Protein AF-A0ABD2Y2Q4-F1 (afdb_monomer)

Solvent-accessible surface area (backbone atoms only — not comparable to full-atom values): 18565 Å² total; per-residue (Å²): 136,88,78,96,78,87,78,95,69,90,73,78,72,91,68,57,59,67,45,84,73,44,74,87,51,92,96,43,75,43,64,46,66,75,44,78,72,79,89,72,58,91,86,66,89,82,83,84,80,90,61,78,94,70,59,83,78,62,82,89,48,68,98,59,51,60,46,98,72,45,46,80,48,87,80,89,86,86,90,87,90,82,83,83,81,67,74,64,36,79,99,66,40,64,74,54,50,67,60,57,49,47,64,54,51,71,69,63,44,70,57,98,91,50,73,54,88,83,88,79,90,81,80,54,67,94,77,39,69,82,40,70,69,50,44,61,51,54,76,74,48,63,58,48,85,39,73,34,69,70,41,44,74,74,67,35,37,65,28,61,35,78,79,81,29,48,51,72,66,78,37,49,92,74,61,35,60,69,53,42,52,49,52,51,52,53,47,51,41,46,50,51,34,57,61,48,49,61,49,33,78,74,70,39,74,85,78,53,54,74,67,57,51,50,44,40,57,48,31,53,32,50,59,30,47,65,9,42,36,42,67,89,40,25,89,78,70,76,45,77,41,56,86,73,54,71,72,55,54,51,55,51,54,46,39,56,75,71,48,80,56,68,87,57,59,59,77,25,28,48,63,33,72,51,69,72,56,23,54,54,43,34,53,51,52,53,52,54,55,62,73,74,107

Organism: NCBI:txid153742

pLDDT: mean 80.41, std 16.03, range [21.16, 95.44]

Secondary structure (DSSP, 8-state):
-------------SS--EEEEEEEETTEEEEEESS--TT--TT------SS------SGGGTT--B-TTS-B-SS------S-S-PPP-GGG--TTHHHHHHHHHTTSS--SS-----------GGG-TTSHHHHHHHTT-SEE--B-HHHHHTT-SS-B-TTT-EETT-SHHHH-HHHHHHHHHHHHHHHHHHHHHHHHHHH-GGGS-HHHHHHHHHHHHHHHHT----GGGHHHHSS------HHHHHHHHHHHHHTTTTTS-GGGGTT-SSHHHHHHHHHHHHHHHHH--

Structure (mmCIF, N/CA/C/O backbone):
data_AF-A0ABD2Y2Q4-F1
#
_entry.id   AF-A0ABD2Y2Q4-F1
#
loop_
_atom_site.group_PDB
_atom_site.id
_atom_site.type_symbol
_atom_site.label_atom_id
_atom_site.label_alt_id
_atom_site.label_comp_id
_atom_site.label_asym_id
_atom_site.label_entity_id
_atom_site.label_seq_id
_atom_site.pdbx_PDB_ins_code
_atom_site.Cartn_x
_atom_site.Cartn_y
_atom_site.Cartn_z
_atom_site.occupancy
_atom_site.B_iso_or_equiv
_atom_site.auth_seq_id
_atom_site.auth_comp_id
_atom_site.auth_asym_id
_atom_site.auth_atom_id
_atom_site.pdbx_PDB_model_num
ATOM 1 N N . MET A 1 1 ? 29.762 -15.482 -61.422 1.00 35.38 1 MET A N 1
ATOM 2 C CA . MET A 1 1 ? 28.629 -16.202 -62.050 1.00 35.38 1 MET A CA 1
ATOM 3 C C . MET A 1 1 ? 28.456 -17.510 -61.279 1.00 35.38 1 MET A C 1
ATOM 5 O O . MET A 1 1 ? 29.478 -17.999 -60.822 1.00 35.38 1 MET A O 1
ATOM 9 N N . PHE A 1 2 ? 27.219 -18.000 -61.123 1.00 21.16 2 PHE A N 1
ATOM 10 C CA . PHE A 1 2 ? 26.669 -18.903 -60.081 1.00 21.16 2 PHE A CA 1
ATOM 11 C C . PHE A 1 2 ? 26.192 -18.180 -58.809 1.00 21.16 2 PHE A C 1
ATOM 13 O O . PHE A 1 2 ? 26.951 -17.420 -58.225 1.00 21.16 2 PHE A O 1
ATOM 20 N N . GLU A 1 3 ? 24.980 -18.372 -58.292 1.00 23.58 3 GLU A N 1
ATOM 21 C CA . GLU A 1 3 ? 23.688 -18.777 -58.868 1.00 23.58 3 GLU A CA 1
ATOM 22 C C . GLU A 1 3 ? 22.622 -18.352 -57.835 1.00 23.58 3 GLU A C 1
ATOM 24 O O . GLU A 1 3 ? 22.820 -18.533 -56.634 1.00 23.58 3 GLU A O 1
ATOM 29 N N . LYS A 1 4 ? 21.508 -17.753 -58.272 1.00 37.72 4 LYS A N 1
ATOM 30 C CA . LYS A 1 4 ? 20.356 -17.466 -57.402 1.00 37.72 4 LYS A CA 1
ATOM 31 C C . LYS A 1 4 ? 19.745 -18.796 -56.944 1.00 37.72 4 LYS A C 1
ATOM 33 O O . LYS A 1 4 ? 19.226 -19.527 -57.784 1.00 37.72 4 LYS A O 1
ATOM 38 N N . LYS A 1 5 ? 19.708 -19.059 -55.634 1.00 28.44 5 LYS A N 1
ATOM 39 C CA . LYS A 1 5 ? 18.767 -20.011 -55.027 1.00 28.44 5 LYS A CA 1
ATOM 40 C C . LYS A 1 5 ? 18.028 -19.367 -53.855 1.00 28.44 5 LYS A C 1
ATOM 42 O O . LYS A 1 5 ? 18.609 -18.734 -52.984 1.00 28.44 5 LYS A O 1
ATOM 47 N N . THR A 1 6 ? 16.719 -19.498 -53.962 1.00 30.56 6 THR A N 1
ATOM 48 C CA . THR A 1 6 ? 15.607 -19.017 -53.150 1.00 30.56 6 THR A CA 1
ATOM 49 C C . THR A 1 6 ? 15.519 -19.690 -51.771 1.00 30.56 6 THR A C 1
ATOM 51 O O . THR A 1 6 ? 16.136 -20.731 -51.550 1.00 30.56 6 THR A O 1
ATOM 54 N N . TRP A 1 7 ? 14.631 -19.116 -50.942 1.00 29.20 7 TRP A N 1
ATOM 55 C CA . TRP A 1 7 ? 13.982 -19.636 -49.721 1.00 29.20 7 TRP A CA 1
ATOM 56 C C . TRP A 1 7 ? 14.578 -19.235 -48.362 1.00 29.20 7 TRP A C 1
ATOM 58 O O . TRP A 1 7 ? 15.530 -19.821 -47.859 1.00 29.20 7 TRP A O 1
ATOM 68 N N . GLU A 1 8 ? 13.923 -18.234 -47.759 1.00 30.61 8 GLU A N 1
ATOM 69 C CA . GLU A 1 8 ? 13.242 -18.357 -46.462 1.00 30.61 8 GLU A CA 1
ATOM 70 C C . GLU A 1 8 ? 13.867 -19.338 -45.464 1.00 30.61 8 GLU A C 1
ATOM 72 O O . GLU A 1 8 ? 13.483 -20.501 -45.378 1.00 30.61 8 GLU A O 1
ATOM 77 N N . ARG A 1 9 ? 14.788 -18.830 -44.650 1.00 26.11 9 ARG A N 1
ATOM 78 C CA . ARG A 1 9 ? 15.018 -19.274 -43.273 1.00 26.11 9 ARG A CA 1
ATOM 79 C C . ARG A 1 9 ? 15.830 -18.181 -42.599 1.00 26.11 9 ARG A C 1
ATOM 81 O O . ARG A 1 9 ? 16.981 -17.950 -42.953 1.00 26.11 9 ARG A O 1
ATOM 88 N N . ILE A 1 10 ? 15.210 -17.495 -41.644 1.00 30.31 10 ILE A N 1
ATOM 89 C CA . ILE A 1 10 ? 15.934 -16.761 -40.608 1.00 30.31 10 ILE A CA 1
ATOM 90 C C . ILE A 1 10 ? 16.747 -17.833 -39.877 1.00 30.31 10 ILE A C 1
ATOM 92 O O . ILE A 1 10 ? 16.228 -18.550 -39.026 1.00 30.31 10 ILE A O 1
ATOM 96 N N . VAL A 1 11 ? 17.991 -18.042 -40.308 1.0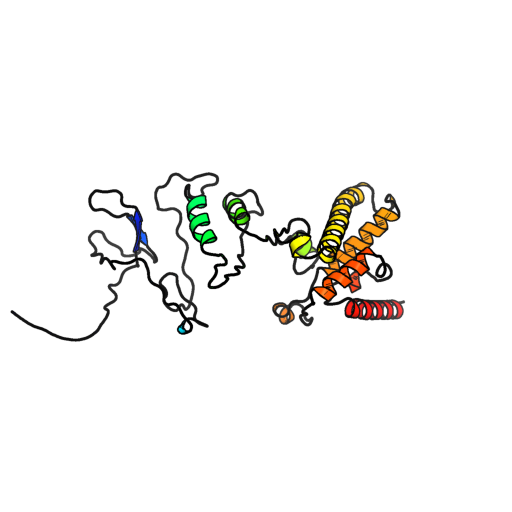0 25.89 11 VAL A N 1
ATOM 97 C CA . VAL A 1 11 ? 18.945 -18.867 -39.577 1.00 25.89 11 VAL A CA 1
ATOM 98 C C . VAL A 1 11 ? 19.412 -17.987 -38.434 1.00 25.89 11 VAL A C 1
ATOM 100 O O . VAL A 1 11 ? 20.232 -17.092 -38.613 1.00 25.89 11 VAL A O 1
ATOM 103 N N . GLN A 1 12 ? 18.790 -18.197 -37.279 1.00 35.16 12 GLN A N 1
ATOM 104 C CA . GLN A 1 12 ? 19.234 -17.700 -35.989 1.00 35.16 12 GLN A CA 1
ATOM 105 C C . GLN A 1 12 ? 20.691 -18.137 -35.820 1.00 35.16 12 GLN A C 1
ATOM 107 O O . GLN A 1 12 ? 20.979 -19.314 -35.601 1.00 35.16 12 GLN A O 1
ATOM 112 N N . ILE A 1 13 ? 21.620 -17.208 -36.038 1.00 35.00 13 ILE A N 1
ATOM 113 C CA . ILE A 1 13 ? 23.037 -17.464 -35.809 1.00 35.00 13 ILE A CA 1
ATOM 114 C C . ILE A 1 13 ? 23.190 -17.624 -34.299 1.00 35.00 13 ILE A C 1
ATOM 116 O O . ILE A 1 13 ? 22.827 -16.749 -33.518 1.00 35.00 13 ILE A O 1
ATOM 120 N N . ILE A 1 14 ? 23.597 -18.834 -33.924 1.00 53.97 14 ILE A N 1
ATOM 121 C CA . ILE A 1 14 ? 23.572 -19.410 -32.582 1.00 53.97 14 ILE A CA 1
ATOM 122 C C . ILE A 1 14 ? 24.507 -18.594 -31.683 1.00 53.97 14 ILE A C 1
ATOM 124 O O . ILE A 1 14 ? 25.714 -18.815 -31.666 1.00 53.97 14 ILE A O 1
ATOM 128 N N . GLY A 1 15 ? 23.954 -17.624 -30.963 1.00 59.84 15 GLY A N 1
ATOM 129 C CA . GLY A 1 15 ? 24.700 -16.784 -30.038 1.00 59.84 15 GLY A CA 1
ATOM 130 C C . GLY A 1 15 ? 23.776 -15.874 -29.226 1.00 59.84 15 GLY A C 1
ATOM 131 O O . GLY A 1 15 ? 22.644 -15.616 -29.641 1.00 59.84 15 GLY A O 1
ATOM 132 N N . PRO A 1 16 ? 24.217 -15.411 -28.046 1.00 72.69 16 PRO A N 1
ATOM 133 C CA . PRO A 1 16 ? 23.448 -14.491 -27.220 1.00 72.69 16 PRO A CA 1
ATOM 134 C C . PRO A 1 16 ? 23.254 -13.147 -27.935 1.00 72.69 16 PRO A C 1
ATOM 136 O O . PRO A 1 16 ? 24.173 -12.637 -28.573 1.00 72.69 16 PRO A O 1
ATOM 139 N N . VAL A 1 17 ? 22.077 -12.536 -27.774 1.00 79.06 17 VAL A N 1
ATOM 140 C CA . VAL A 1 17 ? 21.853 -11.141 -28.185 1.00 79.06 17 VAL A CA 1
ATOM 141 C C . VAL A 1 17 ? 22.709 -10.226 -27.307 1.00 79.06 17 VAL A C 1
ATOM 143 O O . VAL A 1 17 ? 22.729 -10.384 -26.083 1.00 79.06 17 VAL A O 1
ATOM 146 N N . LEU A 1 18 ? 23.418 -9.284 -27.926 1.00 80.38 18 LEU A N 1
ATOM 147 C CA . LEU A 1 18 ? 24.294 -8.322 -27.259 1.00 80.38 18 LEU A CA 1
ATOM 148 C C . LEU A 1 18 ? 23.694 -6.916 -27.387 1.00 80.38 18 LEU A C 1
ATOM 150 O O . LEU A 1 18 ? 23.274 -6.535 -28.478 1.00 80.38 18 LEU A O 1
ATOM 154 N N . ASP A 1 19 ? 23.656 -6.161 -26.289 1.00 77.56 19 ASP A N 1
ATOM 155 C CA . ASP A 1 19 ? 23.245 -4.752 -26.286 1.00 77.56 19 ASP A CA 1
ATOM 156 C C . ASP A 1 19 ? 24.457 -3.843 -26.075 1.00 77.56 19 ASP A C 1
ATOM 158 O O . ASP A 1 19 ? 25.250 -4.054 -25.150 1.00 77.56 19 ASP A O 1
ATOM 162 N N . VAL A 1 20 ? 24.620 -2.847 -26.943 1.00 80.50 20 VAL A N 1
ATOM 163 C CA . VAL A 1 20 ? 25.809 -1.990 -26.964 1.00 80.50 20 VAL A CA 1
ATOM 164 C C . VAL A 1 20 ? 25.727 -0.986 -25.820 1.00 80.50 20 VAL A C 1
ATOM 166 O O . VAL A 1 20 ? 24.916 -0.064 -25.841 1.00 80.50 20 VAL A O 1
ATOM 169 N N . ALA A 1 21 ? 26.600 -1.129 -24.821 1.00 72.44 21 ALA A N 1
ATOM 170 C CA . ALA A 1 21 ? 26.560 -0.305 -23.613 1.00 72.44 21 ALA A CA 1
ATOM 171 C C . ALA A 1 21 ? 27.515 0.895 -23.663 1.00 72.44 21 ALA A C 1
ATOM 173 O O . ALA A 1 21 ? 27.238 1.939 -23.070 1.00 72.44 21 ALA A O 1
ATOM 174 N N . PHE A 1 22 ? 28.678 0.752 -24.306 1.00 72.44 22 PHE A N 1
ATOM 175 C CA . PHE A 1 22 ? 29.694 1.805 -24.335 1.00 72.44 22 PHE A CA 1
ATOM 176 C C . PHE A 1 22 ? 30.633 1.699 -25.542 1.00 72.44 22 PHE A C 1
ATOM 178 O O . PHE A 1 22 ? 31.032 0.606 -25.939 1.00 72.44 22 PHE A O 1
ATOM 185 N N . LEU A 1 23 ? 31.061 2.851 -26.069 1.00 80.00 23 LEU A N 1
ATOM 186 C CA . LEU A 1 23 ? 32.025 2.964 -27.165 1.00 80.00 23 LEU A CA 1
ATOM 187 C C . LEU A 1 23 ? 33.385 3.459 -26.636 1.00 80.00 23 LEU A C 1
ATOM 189 O O . LEU A 1 23 ? 33.588 4.665 -26.503 1.00 80.00 23 LEU A O 1
ATOM 193 N N . PRO A 1 24 ? 34.344 2.563 -26.341 1.00 71.31 24 PRO A N 1
ATOM 194 C CA . PRO A 1 24 ? 35.673 2.941 -25.852 1.00 71.31 24 PRO A CA 1
ATOM 195 C C . PRO A 1 24 ? 36.592 3.588 -26.905 1.00 71.31 24 PRO A C 1
ATOM 197 O O . PRO A 1 24 ? 37.704 3.987 -26.564 1.00 71.31 24 PRO A O 1
ATOM 200 N N . GLY A 1 25 ? 36.167 3.676 -28.171 1.00 74.19 25 GLY A N 1
ATOM 201 C CA . GLY A 1 25 ? 37.003 4.106 -29.298 1.00 74.19 25 GLY A CA 1
ATOM 202 C C . GLY A 1 25 ? 37.752 2.943 -29.968 1.00 74.19 25 GLY A C 1
ATOM 203 O O . GLY A 1 25 ? 37.523 1.778 -29.649 1.00 74.19 25 GLY A O 1
ATOM 204 N N . ASN A 1 26 ? 38.641 3.241 -30.925 1.00 81.06 26 ASN A N 1
ATOM 205 C CA . ASN A 1 26 ? 39.430 2.253 -31.689 1.00 81.06 26 ASN A CA 1
ATOM 206 C C . ASN A 1 26 ? 38.598 1.166 -32.404 1.00 81.06 26 ASN A C 1
ATOM 208 O O . ASN A 1 26 ? 38.973 -0.007 -32.377 1.00 81.06 26 ASN A O 1
ATOM 212 N N . ASN A 1 27 ? 37.466 1.537 -33.017 1.00 78.88 27 ASN A N 1
ATOM 213 C CA . ASN A 1 27 ? 36.529 0.609 -33.674 1.00 78.88 27 ASN A CA 1
ATOM 214 C C . ASN A 1 27 ? 36.125 -0.584 -32.787 1.00 78.88 27 ASN A C 1
ATOM 216 O O . ASN A 1 27 ? 35.937 -1.702 -33.265 1.00 78.88 27 ASN A O 1
ATOM 220 N N . ARG A 1 28 ? 36.027 -0.357 -31.474 1.00 75.25 28 ARG A N 1
ATOM 221 C CA . ARG A 1 28 ? 35.582 -1.348 -30.499 1.00 75.25 28 ARG A CA 1
ATOM 222 C C . ARG A 1 28 ? 34.318 -0.876 -29.811 1.00 75.25 28 ARG A C 1
ATOM 224 O O . ARG A 1 28 ? 34.155 0.311 -29.538 1.00 75.25 28 ARG A O 1
ATOM 231 N N . VAL A 1 29 ? 33.480 -1.848 -29.482 1.00 81.00 29 VAL A N 1
ATOM 232 C CA . VAL A 1 29 ? 32.261 -1.688 -28.695 1.00 81.00 29 VAL A CA 1
ATOM 233 C C . VAL A 1 29 ? 32.371 -2.553 -27.440 1.00 81.00 29 VAL A C 1
ATOM 235 O O . VAL A 1 29 ? 33.075 -3.568 -27.436 1.00 81.00 29 VAL A O 1
ATOM 238 N N . ARG A 1 30 ? 31.765 -2.108 -26.338 1.00 77.56 30 ARG A N 1
ATOM 239 C CA . ARG A 1 30 ? 31.588 -2.907 -25.125 1.00 77.56 30 ARG A CA 1
ATOM 240 C C . ARG A 1 30 ? 30.097 -3.152 -24.951 1.00 77.56 30 ARG A C 1
ATOM 242 O O . ARG A 1 30 ? 29.343 -2.203 -24.729 1.00 77.56 30 ARG A O 1
ATOM 249 N N . ASP A 1 31 ? 29.733 -4.426 -24.958 1.00 80.25 31 ASP A N 1
ATOM 250 C CA . ASP A 1 31 ? 28.341 -4.860 -24.969 1.00 80.25 31 ASP A CA 1
ATOM 251 C C . ASP A 1 31 ? 27.982 -5.627 -23.693 1.00 80.25 31 ASP A C 1
ATOM 253 O O . ASP A 1 31 ? 28.852 -6.125 -22.970 1.00 80.25 31 ASP A O 1
ATOM 257 N N . VAL A 1 32 ? 26.683 -5.729 -23.422 1.00 79.69 32 VAL A N 1
ATOM 258 C CA . VAL A 1 32 ? 26.104 -6.562 -22.368 1.00 79.69 32 VAL A CA 1
ATOM 259 C C . VAL A 1 32 ? 25.357 -7.711 -23.027 1.00 79.69 32 VAL A C 1
ATOM 261 O O . VAL A 1 32 ? 24.468 -7.503 -23.850 1.00 79.69 32 VAL A O 1
ATOM 264 N N . ALA A 1 33 ? 25.706 -8.939 -22.654 1.00 80.50 33 ALA A N 1
ATOM 265 C CA . ALA A 1 33 ? 25.016 -10.114 -23.158 1.00 80.50 33 ALA A CA 1
ATOM 266 C C . ALA A 1 33 ? 23.661 -10.302 -22.468 1.00 80.50 33 ALA A C 1
ATOM 268 O O . ALA A 1 33 ? 23.549 -10.284 -21.241 1.00 80.50 33 ALA A O 1
ATOM 269 N N . MET A 1 34 ? 22.628 -10.543 -23.270 1.00 76.75 34 MET A N 1
ATOM 270 C CA . MET A 1 34 ? 21.274 -10.838 -22.807 1.00 76.75 34 MET A CA 1
ATOM 271 C C . MET A 1 34 ? 21.068 -12.330 -22.514 1.00 76.75 34 MET A C 1
ATOM 273 O O . MET A 1 34 ? 20.007 -12.736 -22.048 1.00 76.75 34 MET A O 1
ATOM 277 N N . SER A 1 35 ? 22.059 -13.183 -22.737 1.00 77.56 35 SER A N 1
ATOM 278 C CA . SER A 1 35 ? 22.019 -14.605 -22.374 1.00 77.56 35 SER A CA 1
ATOM 279 C C . SER A 1 35 ? 23.398 -15.064 -21.905 1.00 77.56 35 SER A C 1
ATOM 281 O O . SER A 1 35 ? 24.341 -14.269 -21.899 1.00 77.56 35 SER A O 1
ATOM 283 N N . ALA A 1 36 ? 23.506 -16.321 -21.467 1.00 80.06 36 ALA A N 1
ATOM 284 C CA . ALA A 1 36 ? 24.776 -16.891 -21.033 1.00 80.06 36 ALA A CA 1
ATOM 285 C C . ALA A 1 36 ? 25.858 -16.695 -22.109 1.00 80.06 36 ALA A C 1
ATOM 287 O O . ALA A 1 36 ? 25.599 -16.829 -23.305 1.00 80.06 36 ALA A O 1
ATOM 288 N N . THR A 1 37 ? 27.065 -16.348 -21.665 1.00 80.06 37 THR A N 1
ATOM 289 C CA . THR A 1 37 ? 28.226 -16.096 -22.539 1.00 80.06 37 THR A CA 1
ATOM 290 C C . THR A 1 37 ? 29.112 -17.331 -22.701 1.00 80.06 37 THR A C 1
ATOM 292 O O . THR A 1 37 ? 30.202 -17.251 -23.271 1.00 80.06 37 THR A O 1
ATOM 295 N N . ASP A 1 38 ? 28.639 -18.482 -22.221 1.00 77.81 38 ASP A N 1
ATOM 296 C CA . ASP A 1 38 ? 29.335 -19.756 -22.328 1.00 77.81 38 ASP A CA 1
ATOM 297 C C . ASP A 1 38 ? 29.523 -20.141 -23.800 1.00 77.81 38 ASP A C 1
ATOM 299 O O . ASP A 1 38 ? 28.606 -20.054 -24.616 1.00 77.81 38 ASP A O 1
ATOM 303 N N . GLY A 1 39 ? 30.738 -20.562 -24.151 1.00 78.81 39 GLY A N 1
ATOM 304 C CA . GLY A 1 39 ? 31.080 -20.963 -25.518 1.00 78.81 39 GLY A CA 1
ATOM 305 C C . GLY A 1 39 ? 31.435 -19.813 -26.467 1.00 78.81 39 GLY A C 1
ATOM 306 O O . GLY A 1 39 ? 31.815 -20.082 -27.608 1.00 78.81 39 GLY A O 1
ATOM 307 N N . LEU A 1 40 ? 31.392 -18.552 -26.019 1.00 81.69 40 LEU A N 1
ATOM 308 C CA . LEU A 1 40 ? 31.899 -17.435 -26.815 1.00 81.69 40 LEU A CA 1
ATOM 309 C C . LEU A 1 40 ? 33.429 -17.479 -26.920 1.00 81.69 40 LEU A C 1
ATOM 311 O O . LEU A 1 40 ? 34.145 -17.558 -25.921 1.00 81.69 40 LEU A O 1
ATOM 315 N N . THR A 1 41 ? 33.944 -17.381 -28.146 1.00 80.75 41 THR A N 1
ATOM 316 C CA . THR A 1 41 ? 35.385 -17.352 -28.435 1.00 80.75 41 THR A CA 1
ATOM 317 C C . THR A 1 41 ? 35.772 -16.080 -29.185 1.00 80.75 41 THR A C 1
ATOM 319 O O . THR A 1 41 ? 34.966 -15.450 -29.871 1.00 80.75 41 THR A O 1
ATOM 322 N N . ARG A 1 42 ? 37.030 -15.651 -29.031 1.00 82.75 42 ARG A N 1
ATOM 323 C CA . ARG A 1 42 ? 37.536 -14.453 -29.715 1.00 82.75 42 ARG A CA 1
ATOM 324 C C . ARG A 1 42 ? 37.573 -14.691 -31.225 1.00 82.75 42 ARG A C 1
ATOM 326 O O . ARG A 1 42 ? 38.084 -15.713 -31.664 1.00 82.75 42 ARG A O 1
ATOM 333 N N . GLY A 1 43 ? 37.107 -13.710 -31.995 1.00 81.31 43 GLY A N 1
ATOM 334 C CA . GLY A 1 43 ? 37.057 -13.790 -33.458 1.00 81.31 43 GLY A CA 1
ATOM 335 C C . GLY A 1 43 ? 35.763 -14.388 -34.013 1.00 81.31 43 GLY A C 1
ATOM 336 O O . GLY A 1 43 ? 35.657 -14.525 -35.227 1.00 81.31 43 GLY A O 1
ATOM 337 N N . MET A 1 44 ? 34.787 -14.713 -33.155 1.00 83.75 44 MET A N 1
ATOM 338 C CA . MET A 1 44 ? 33.425 -15.005 -33.601 1.00 83.75 44 MET A CA 1
ATOM 339 C C . MET A 1 44 ? 32.834 -13.812 -34.359 1.00 83.75 44 MET A C 1
ATOM 341 O O . MET A 1 44 ? 33.041 -12.656 -33.983 1.00 83.75 44 MET A O 1
ATOM 345 N N . GLU A 1 45 ? 32.108 -14.114 -35.432 1.00 80.25 45 GLU A N 1
ATOM 346 C CA . GLU A 1 45 ? 31.411 -13.119 -36.238 1.00 80.25 45 GLU A CA 1
ATOM 347 C C . GLU A 1 45 ? 30.226 -12.538 -35.457 1.00 80.25 45 GLU A C 1
ATOM 349 O O . GLU A 1 45 ? 29.482 -13.267 -34.798 1.00 80.25 45 GLU A O 1
ATOM 354 N N . VAL A 1 46 ? 30.059 -11.218 -35.530 1.00 80.94 46 VAL A N 1
ATOM 355 C CA . VAL A 1 46 ? 28.961 -10.483 -34.895 1.00 80.94 46 VAL A CA 1
ATOM 356 C C . VAL A 1 46 ? 28.219 -9.727 -35.984 1.00 80.94 46 VAL A C 1
ATOM 358 O O . VAL A 1 46 ? 28.839 -9.062 -36.813 1.00 80.94 46 VAL A O 1
ATOM 361 N N . ILE A 1 47 ? 26.893 -9.831 -35.977 1.00 84.12 47 ILE A N 1
ATOM 362 C CA . ILE A 1 47 ? 26.027 -9.183 -36.961 1.00 84.12 47 ILE A CA 1
ATOM 363 C C . ILE A 1 47 ? 25.301 -8.027 -36.287 1.00 84.12 47 ILE A C 1
ATOM 365 O O . ILE A 1 47 ? 24.621 -8.210 -35.279 1.00 84.12 47 ILE A O 1
ATOM 369 N N . GLU A 1 48 ? 25.429 -6.839 -36.870 1.00 80.81 48 GLU A N 1
ATOM 370 C CA . GLU A 1 48 ? 24.703 -5.654 -36.429 1.00 80.81 48 GLU A CA 1
ATOM 371 C C . GLU A 1 48 ? 23.250 -5.700 -36.926 1.00 80.81 48 GLU A C 1
ATOM 373 O O . GLU A 1 48 ? 22.985 -5.882 -38.115 1.00 80.81 48 GLU A O 1
ATOM 378 N N . THR A 1 49 ? 22.290 -5.510 -36.020 1.00 80.75 49 THR A N 1
ATOM 379 C CA . THR A 1 49 ? 20.854 -5.457 -36.347 1.00 80.75 49 THR A CA 1
ATOM 380 C C . THR A 1 49 ? 20.416 -4.103 -36.919 1.00 80.75 49 THR A C 1
ATOM 382 O O . THR A 1 49 ? 19.335 -4.005 -37.498 1.00 80.75 49 THR A O 1
ATOM 385 N N . GLY A 1 50 ? 21.222 -3.049 -36.740 1.00 78.56 50 GLY A N 1
ATOM 386 C CA . GLY A 1 50 ? 20.976 -1.683 -37.224 1.00 78.56 50 GLY A CA 1
ATOM 387 C C . GLY A 1 50 ? 19.870 -0.918 -36.485 1.00 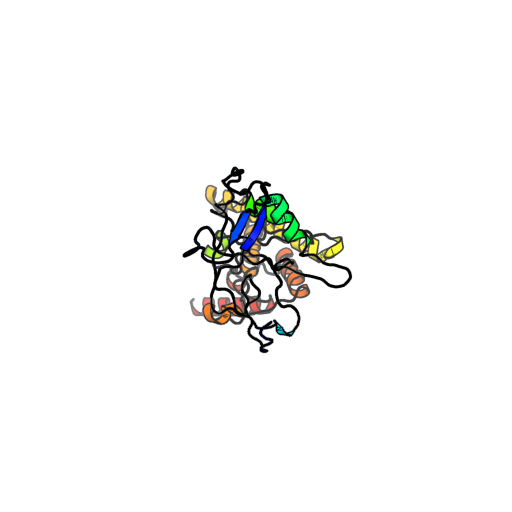78.56 50 GLY A C 1
ATOM 388 O O . GLY A 1 50 ? 19.535 0.206 -36.856 1.00 78.56 50 GLY A O 1
ATOM 389 N N . ALA A 1 51 ? 19.275 -1.511 -35.450 1.00 79.44 51 ALA A N 1
ATOM 390 C CA . ALA A 1 51 ? 18.255 -0.886 -34.617 1.00 79.44 51 ALA A CA 1
ATOM 391 C C . ALA A 1 51 ? 18.338 -1.415 -33.175 1.00 79.44 51 ALA A C 1
ATOM 393 O O . ALA A 1 51 ? 18.781 -2.552 -32.979 1.00 79.44 51 ALA A O 1
ATOM 394 N N . PRO A 1 52 ? 17.854 -0.640 -32.182 1.00 80.75 52 PRO A N 1
ATOM 395 C CA . PRO A 1 52 ? 17.696 -1.129 -30.817 1.00 80.75 52 PRO A CA 1
ATOM 396 C C . PRO A 1 52 ? 16.816 -2.380 -30.755 1.00 80.75 52 PRO A C 1
ATOM 398 O O . PRO A 1 52 ? 16.034 -2.651 -31.674 1.00 80.75 52 PRO A O 1
ATOM 401 N N . LEU A 1 53 ? 16.905 -3.107 -29.642 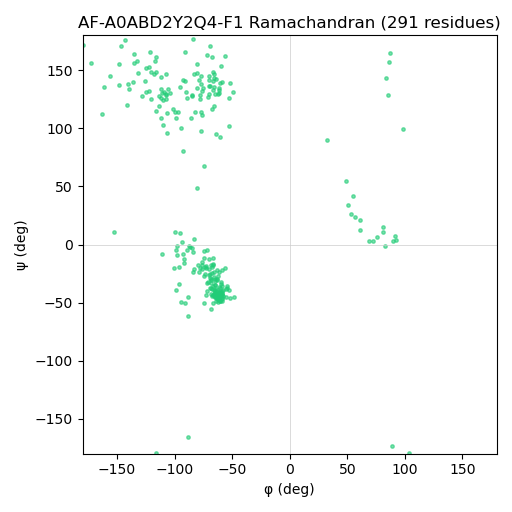1.00 79.88 53 LEU A N 1
ATOM 402 C CA . LEU A 1 53 ? 16.096 -4.295 -29.387 1.00 79.88 53 LEU A CA 1
ATOM 403 C C . LEU A 1 53 ? 14.597 -3.995 -29.565 1.00 79.88 53 LEU A C 1
ATOM 405 O O . LEU A 1 53 ? 14.057 -3.064 -28.964 1.00 79.88 53 LEU A O 1
ATOM 409 N N . ARG A 1 54 ? 13.920 -4.786 -30.405 1.00 75.81 54 ARG A N 1
ATOM 410 C CA . ARG A 1 54 ? 12.490 -4.638 -30.704 1.00 75.81 54 ARG A CA 1
ATOM 411 C C . ARG A 1 54 ? 11.707 -5.777 -30.078 1.00 75.81 54 ARG A C 1
ATOM 413 O O . ARG A 1 54 ? 12.039 -6.937 -30.289 1.00 75.81 54 ARG A O 1
ATOM 420 N N . VAL A 1 55 ? 10.632 -5.432 -29.381 1.00 80.31 55 VAL A N 1
ATOM 421 C CA . VAL A 1 55 ? 9.708 -6.389 -28.765 1.00 80.31 55 VAL A CA 1
ATOM 422 C C . VAL A 1 55 ? 8.321 -6.272 -29.407 1.00 80.31 55 VAL A C 1
ATOM 424 O O . VAL A 1 55 ? 7.946 -5.178 -29.843 1.00 80.31 55 VAL A O 1
ATOM 427 N N . PRO A 1 56 ? 7.548 -7.369 -29.506 1.00 77.19 56 PRO A N 1
ATOM 428 C CA . PRO A 1 56 ? 6.186 -7.309 -30.020 1.00 77.19 56 PRO A CA 1
ATOM 429 C C . PRO A 1 56 ? 5.281 -6.521 -29.062 1.00 77.19 56 PRO A C 1
ATOM 431 O O . PRO A 1 56 ? 5.380 -6.657 -27.844 1.00 77.19 56 PRO A O 1
ATOM 434 N N . VAL A 1 57 ? 4.371 -5.717 -29.617 1.00 82.06 57 VAL A N 1
ATOM 435 C CA . VAL A 1 57 ? 3.383 -4.910 -28.877 1.00 82.06 57 VAL A CA 1
ATOM 436 C C . VAL A 1 57 ? 1.995 -5.030 -29.517 1.00 82.06 57 VAL A C 1
ATOM 438 O O . VAL A 1 57 ? 1.873 -5.463 -30.662 1.00 82.06 57 VAL A O 1
ATOM 441 N N . GLY A 1 58 ? 0.946 -4.630 -28.793 1.00 80.31 58 GLY A N 1
ATOM 442 C CA . GLY A 1 58 ? -0.445 -4.637 -29.266 1.00 80.31 58 GLY A CA 1
ATOM 443 C C . GLY A 1 58 ? -1.282 -5.792 -28.708 1.00 80.31 58 GLY A C 1
ATOM 444 O O . GLY A 1 58 ? -0.797 -6.616 -27.943 1.00 80.31 58 GLY A O 1
ATOM 445 N N . GLY A 1 59 ? -2.560 -5.875 -29.092 1.00 73.81 59 GLY A N 1
ATOM 446 C CA . GLY A 1 59 ? -3.514 -6.828 -28.495 1.00 73.81 59 GLY A CA 1
ATOM 447 C C . GLY A 1 59 ? -3.120 -8.309 -28.609 1.00 73.81 59 GLY A C 1
ATOM 448 O O . GLY A 1 59 ? -3.549 -9.127 -27.802 1.00 73.81 59 GLY A O 1
ATOM 449 N N . THR A 1 60 ? -2.253 -8.663 -29.561 1.00 70.69 60 THR A N 1
ATOM 450 C CA . THR A 1 60 ? -1.752 -10.033 -29.762 1.00 70.69 60 THR A CA 1
ATOM 451 C C . THR A 1 60 ? -0.798 -10.520 -28.668 1.00 70.69 60 THR A C 1
ATOM 453 O O . THR A 1 60 ? -0.475 -11.709 -28.641 1.00 70.69 60 THR A O 1
ATOM 456 N N . THR A 1 61 ? -0.309 -9.632 -27.797 1.00 71.69 61 THR A N 1
ATOM 457 C CA . THR A 1 61 ? 0.575 -9.985 -26.674 1.00 71.69 61 THR A CA 1
ATOM 458 C C . THR A 1 61 ? -0.187 -10.280 -25.382 1.00 71.69 61 THR A C 1
ATOM 460 O O . THR A 1 61 ? 0.390 -10.846 -24.455 1.00 71.69 61 THR A O 1
ATOM 463 N N . LEU A 1 62 ? -1.483 -9.956 -25.315 1.00 73.50 62 LEU A N 1
ATOM 464 C CA . LEU A 1 62 ? -2.306 -10.192 -24.130 1.00 73.50 62 LEU A CA 1
ATOM 465 C C . LEU A 1 62 ? -2.389 -11.692 -23.806 1.00 73.50 62 LEU A C 1
ATOM 467 O O . LEU A 1 62 ? -2.588 -12.528 -24.688 1.00 73.50 62 LEU A O 1
ATOM 471 N N . GLY A 1 63 ? -2.220 -12.032 -22.526 1.00 71.25 63 GLY A N 1
ATOM 472 C CA . GLY A 1 63 ? -2.243 -13.416 -22.038 1.00 71.25 63 GLY A CA 1
ATOM 473 C C . GLY A 1 63 ? -0.978 -14.230 -22.335 1.00 71.25 63 GLY A C 1
ATOM 474 O O . GLY A 1 63 ? -0.959 -15.431 -22.072 1.00 71.25 63 GLY A O 1
ATOM 475 N N . ARG A 1 64 ? 0.079 -13.610 -22.875 1.00 72.38 64 ARG A N 1
ATOM 476 C CA . ARG A 1 64 ? 1.368 -14.261 -23.145 1.00 72.38 64 ARG A CA 1
ATOM 477 C C . ARG A 1 64 ? 2.449 -13.704 -22.223 1.00 72.38 64 ARG A C 1
ATOM 479 O O . ARG A 1 64 ? 2.467 -12.516 -21.918 1.00 72.38 64 ARG A O 1
ATOM 486 N N . ILE A 1 65 ? 3.365 -14.569 -21.803 1.00 73.44 65 ILE A N 1
ATOM 487 C CA . ILE A 1 65 ? 4.556 -14.199 -21.029 1.00 73.44 65 ILE A CA 1
ATOM 488 C C . ILE A 1 65 ? 5.702 -14.027 -22.020 1.00 73.44 65 ILE A C 1
ATOM 490 O O . ILE A 1 65 ? 5.856 -14.882 -22.886 1.00 73.44 65 ILE A O 1
ATOM 494 N N . PHE A 1 66 ? 6.503 -12.969 -21.898 1.00 71.19 66 PHE A N 1
ATOM 495 C CA . PHE A 1 66 ? 7.647 -12.704 -22.778 1.00 71.19 66 PHE A CA 1
ATOM 496 C C . PHE A 1 66 ? 8.944 -12.521 -21.983 1.00 71.19 66 PHE A C 1
ATOM 498 O O . PHE A 1 66 ? 8.908 -12.083 -20.833 1.00 71.19 66 PHE A O 1
ATOM 505 N N . ASN A 1 67 ? 10.091 -12.839 -22.589 1.00 77.00 67 ASN A N 1
ATOM 506 C CA . ASN A 1 67 ? 11.408 -12.501 -22.039 1.00 77.00 67 ASN A CA 1
ATOM 507 C C . ASN A 1 67 ? 11.782 -11.065 -22.426 1.00 77.00 67 ASN A C 1
ATOM 509 O O . ASN A 1 67 ? 11.105 -10.396 -23.207 1.00 77.00 67 ASN A O 1
ATOM 513 N N . LYS A 1 68 ? 12.940 -10.622 -21.931 1.00 76.69 68 LYS A N 1
ATOM 514 C CA . LYS A 1 68 ? 13.571 -9.354 -22.313 1.00 76.69 68 LYS A CA 1
ATOM 515 C C . LYS A 1 68 ? 13.829 -9.192 -23.819 1.00 76.69 68 LYS A C 1
ATOM 517 O O . LYS A 1 68 ? 13.971 -8.063 -24.260 1.00 76.69 68 LYS A O 1
ATOM 522 N N . LEU A 1 69 ? 13.867 -10.281 -24.595 1.00 76.25 69 LEU A N 1
ATOM 523 C CA . LEU A 1 69 ? 14.034 -10.259 -26.055 1.00 76.25 69 LEU A CA 1
ATOM 524 C C . LEU A 1 69 ? 12.697 -10.175 -26.814 1.00 76.25 69 LEU A C 1
ATOM 526 O O . LEU A 1 69 ? 12.699 -10.036 -28.032 1.00 76.25 69 LEU A O 1
ATOM 530 N N . GLY A 1 70 ? 11.554 -10.234 -26.119 1.00 68.00 70 GLY A N 1
ATOM 531 C CA . GLY A 1 70 ? 10.232 -10.225 -26.745 1.00 68.00 70 GLY A CA 1
ATOM 532 C C . GLY A 1 70 ? 9.779 -11.587 -27.278 1.00 68.00 70 GLY A C 1
ATOM 533 O O . GLY A 1 70 ? 8.822 -11.657 -28.048 1.00 68.00 70 GLY A O 1
ATOM 534 N N . GLU A 1 71 ? 10.434 -12.671 -26.870 1.00 72.94 71 GLU A N 1
ATOM 535 C CA . GLU A 1 71 ? 10.069 -14.044 -27.224 1.00 72.94 71 GLU A CA 1
ATOM 536 C C . GLU A 1 71 ? 9.145 -14.634 -26.149 1.00 72.94 71 GLU A C 1
ATOM 538 O O . GLU A 1 71 ? 9.350 -14.354 -24.964 1.00 72.94 71 GLU A O 1
ATOM 543 N N . PRO A 1 72 ? 8.117 -15.426 -26.512 1.00 68.19 72 PRO A N 1
ATOM 544 C CA . PRO A 1 72 ? 7.212 -16.019 -25.539 1.00 68.19 72 PRO A CA 1
ATOM 545 C C . PRO A 1 72 ? 7.951 -17.017 -24.640 1.00 68.19 72 PRO A C 1
ATOM 547 O O . PRO A 1 72 ? 8.650 -17.909 -25.117 1.00 68.19 72 PRO A O 1
ATOM 550 N N . VAL A 1 73 ? 7.790 -16.863 -23.329 1.00 65.38 73 VAL A N 1
ATOM 551 C CA . VAL A 1 73 ? 8.558 -17.585 -22.315 1.00 65.38 73 VAL A CA 1
ATOM 552 C C . VAL A 1 73 ? 7.738 -18.672 -21.652 1.00 65.38 73 VAL A C 1
ATOM 554 O O . VAL A 1 73 ? 6.649 -18.443 -21.122 1.00 65.38 73 VAL A O 1
ATOM 557 N N . HIS A 1 74 ? 8.369 -19.835 -21.551 1.00 46.34 74 HIS A N 1
ATOM 558 C CA . HIS A 1 74 ? 8.173 -20.754 -20.446 1.00 46.34 74 HIS A CA 1
ATOM 559 C C . HIS A 1 74 ? 9.470 -20.754 -19.614 1.00 46.34 74 HIS A C 1
ATOM 561 O O . HIS A 1 74 ? 10.457 -21.371 -19.996 1.00 46.34 74 HIS A O 1
ATOM 567 N N . ASN A 1 75 ? 9.431 -20.050 -18.475 1.00 36.28 75 ASN A N 1
ATOM 568 C CA . ASN A 1 75 ? 10.441 -19.935 -17.408 1.00 36.28 75 ASN A CA 1
ATOM 569 C C . ASN A 1 75 ? 11.626 -18.928 -17.524 1.00 36.28 75 ASN A C 1
ATOM 571 O O . ASN A 1 75 ? 12.163 -18.666 -18.595 1.00 36.28 75 ASN A O 1
ATOM 575 N N . LEU A 1 76 ? 11.976 -18.350 -16.358 1.00 35.78 76 LEU A N 1
ATOM 576 C CA . LEU A 1 76 ? 12.728 -17.100 -16.093 1.00 35.78 76 LEU A CA 1
ATOM 577 C C . LEU A 1 76 ? 14.227 -17.061 -16.481 1.00 35.78 76 LEU A C 1
ATOM 579 O O . LEU A 1 76 ? 14.893 -18.089 -16.555 1.00 35.78 76 LEU A O 1
ATOM 583 N N . GLY A 1 77 ? 14.778 -15.837 -16.604 1.00 32.34 77 GLY A N 1
ATOM 584 C CA . GLY A 1 77 ? 16.211 -15.546 -16.797 1.00 32.34 77 GLY A CA 1
ATOM 585 C C . GLY A 1 77 ? 16.767 -14.436 -15.881 1.00 32.34 77 GLY A C 1
ATOM 586 O O . GLY A 1 77 ? 16.009 -13.611 -15.375 1.00 32.34 77 GLY A O 1
ATOM 587 N N . SER A 1 78 ? 18.096 -14.458 -15.682 1.00 30.56 78 SER A N 1
ATOM 588 C CA . SER A 1 78 ? 18.867 -13.838 -14.587 1.00 30.56 78 SER A CA 1
ATOM 589 C C . SER A 1 78 ? 19.385 -12.403 -14.808 1.00 30.56 78 SER A C 1
ATOM 591 O O . SER A 1 78 ? 19.470 -11.903 -15.934 1.00 30.56 78 SER A O 1
ATOM 593 N N . GLU A 1 79 ? 19.797 -11.789 -13.693 1.00 37.50 79 GLU A N 1
ATOM 594 C CA . GLU A 1 79 ? 20.356 -10.437 -13.539 1.00 37.50 79 GLU A CA 1
ATOM 595 C C . GLU A 1 79 ? 21.855 -10.334 -13.899 1.00 37.50 7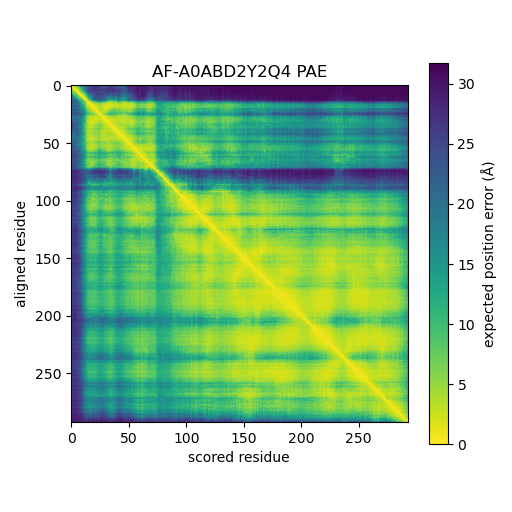9 GLU A C 1
ATOM 597 O O . GLU A 1 79 ? 22.604 -11.308 -13.798 1.00 37.50 79 GLU A O 1
ATOM 602 N N . VAL A 1 80 ? 22.307 -9.129 -14.284 1.00 44.97 80 VAL A N 1
ATOM 603 C CA . VAL A 1 80 ? 23.715 -8.773 -14.561 1.00 44.97 80 VAL A CA 1
ATOM 604 C C . VAL A 1 80 ? 23.981 -7.357 -14.029 1.00 44.97 80 VAL A C 1
ATOM 606 O O . VAL A 1 80 ? 23.341 -6.423 -14.496 1.00 44.97 80 VAL A O 1
ATOM 609 N N . SER A 1 81 ? 24.923 -7.152 -13.093 1.00 44.19 81 SER A N 1
ATOM 610 C CA . SER A 1 81 ? 25.291 -5.778 -12.666 1.00 44.19 81 SER A CA 1
ATOM 611 C C . SER A 1 81 ? 26.728 -5.561 -12.135 1.00 44.19 81 SER A C 1
ATOM 613 O O . SER A 1 81 ? 27.028 -4.480 -11.636 1.00 44.19 81 SER A O 1
ATOM 615 N N . ALA A 1 82 ? 27.666 -6.507 -12.268 1.00 45.78 82 ALA A N 1
ATOM 616 C CA . ALA A 1 82 ? 29.022 -6.330 -11.702 1.00 45.78 82 ALA A CA 1
ATOM 617 C C . ALA A 1 82 ? 30.166 -6.144 -12.725 1.00 45.78 82 ALA A C 1
ATOM 619 O O . ALA A 1 82 ? 31.292 -5.844 -12.341 1.00 45.78 82 ALA A O 1
ATOM 620 N N . LEU A 1 83 ? 29.925 -6.311 -14.031 1.00 53.31 83 LEU A N 1
ATOM 621 C CA . LEU A 1 83 ? 31.013 -6.545 -15.001 1.00 53.31 83 LEU A CA 1
ATOM 622 C C . LEU A 1 83 ? 31.486 -5.313 -15.793 1.00 53.31 83 LEU A C 1
ATOM 624 O O . LEU A 1 83 ? 32.455 -5.404 -16.545 1.00 53.31 83 LEU A O 1
ATOM 628 N N . LEU A 1 84 ? 30.851 -4.148 -15.643 1.00 56.22 84 LEU A N 1
ATOM 629 C CA . LEU A 1 84 ? 31.118 -2.998 -16.523 1.00 56.22 84 LEU A CA 1
ATOM 630 C C . LEU A 1 84 ? 32.336 -2.142 -16.131 1.00 56.22 84 LEU A C 1
ATOM 632 O O . LEU A 1 84 ? 32.608 -1.138 -16.791 1.00 56.22 84 LEU A O 1
ATOM 636 N N . GLY A 1 85 ? 33.107 -2.536 -15.111 1.00 55.91 85 GLY A N 1
ATOM 637 C CA . GLY A 1 85 ? 34.358 -1.864 -14.727 1.00 55.91 85 GLY A CA 1
ATOM 638 C C . GLY A 1 85 ? 34.191 -0.397 -14.309 1.00 55.91 85 GLY A C 1
ATOM 639 O O . GLY A 1 85 ? 35.149 0.369 -14.382 1.00 55.91 85 GLY A O 1
ATOM 640 N N . ARG A 1 86 ? 32.977 0.009 -13.917 1.00 62.44 86 ARG A N 1
ATOM 641 C CA . ARG A 1 86 ? 32.702 1.321 -13.318 1.00 62.44 86 ARG A CA 1
ATOM 642 C C . ARG A 1 86 ? 33.121 1.275 -11.846 1.00 62.44 86 ARG A C 1
ATOM 644 O O . ARG A 1 86 ? 32.912 0.254 -11.194 1.00 62.44 86 ARG A O 1
ATOM 651 N N . MET A 1 87 ? 33.700 2.359 -11.322 1.00 61.66 87 MET A N 1
ATOM 652 C CA . MET A 1 87 ? 33.925 2.460 -9.876 1.00 61.66 87 MET A CA 1
ATOM 653 C C . MET A 1 87 ? 32.565 2.428 -9.162 1.00 61.66 87 MET A C 1
ATOM 655 O O . MET A 1 87 ? 31.665 3.167 -9.577 1.00 61.66 87 MET A O 1
ATOM 659 N N . PRO A 1 88 ? 32.387 1.570 -8.144 1.00 57.72 88 PRO A N 1
ATOM 660 C CA . PRO A 1 88 ? 31.142 1.514 -7.397 1.00 57.72 88 PRO A CA 1
ATOM 661 C C . PRO A 1 88 ? 30.920 2.822 -6.630 1.00 57.72 88 PRO A C 1
ATOM 663 O O . PRO A 1 88 ? 31.867 3.471 -6.184 1.00 57.72 88 PRO A O 1
ATOM 666 N N . SER A 1 89 ? 29.654 3.198 -6.493 1.00 66.25 89 SER A N 1
ATOM 667 C CA . SER A 1 89 ? 29.187 4.313 -5.674 1.00 66.25 89 SER A CA 1
ATOM 668 C C . SER A 1 89 ? 28.912 3.846 -4.233 1.00 66.25 89 SER A C 1
ATOM 670 O O . SER A 1 89 ? 29.328 2.763 -3.812 1.00 66.25 89 SER A O 1
ATOM 672 N N . VAL A 1 90 ? 28.203 4.673 -3.464 1.00 63.16 90 VAL A N 1
ATOM 673 C CA . VAL A 1 90 ? 27.756 4.407 -2.090 1.00 63.16 90 VAL A CA 1
ATOM 674 C C . VAL A 1 90 ? 27.083 3.028 -1.993 1.00 63.16 90 VAL A C 1
ATOM 676 O O . VAL A 1 90 ? 26.247 2.677 -2.823 1.00 63.16 90 VAL A O 1
ATOM 679 N N . VAL A 1 91 ? 27.485 2.232 -0.993 1.00 64.44 91 VAL A N 1
ATOM 680 C CA . VAL A 1 91 ? 26.963 0.874 -0.700 1.00 64.44 91 VAL A CA 1
ATOM 681 C C . VAL A 1 91 ? 27.169 -0.148 -1.845 1.00 64.44 91 VAL A C 1
ATOM 683 O O . VAL A 1 91 ? 26.673 -1.265 -1.790 1.00 64.44 91 VAL A O 1
ATOM 686 N N . GLY A 1 92 ? 27.985 0.167 -2.860 1.00 69.88 92 GLY A N 1
ATOM 687 C CA . GLY A 1 92 ? 28.304 -0.762 -3.954 1.00 69.88 92 GLY A CA 1
ATOM 688 C C . GLY A 1 92 ? 27.387 -0.654 -5.176 1.00 69.88 92 GLY A C 1
ATOM 689 O O . GLY A 1 92 ? 27.559 -1.413 -6.130 1.00 69.88 92 GLY A O 1
ATOM 690 N N . TYR A 1 93 ? 26.450 0.299 -5.183 1.00 74.81 93 TYR A N 1
ATOM 691 C CA . TYR A 1 93 ? 25.579 0.560 -6.329 1.00 74.81 93 TYR A CA 1
ATOM 692 C C . TYR A 1 93 ? 26.316 1.224 -7.495 1.00 74.81 93 TYR A C 1
ATOM 694 O O . TYR A 1 93 ? 27.398 1.797 -7.347 1.00 74.81 93 TYR A O 1
ATOM 702 N N . GLN A 1 94 ? 25.715 1.175 -8.684 1.00 71.31 94 GLN A N 1
ATOM 703 C CA . GLN A 1 94 ? 26.263 1.855 -9.853 1.00 71.31 94 GLN A CA 1
ATOM 704 C C . GLN A 1 94 ? 26.244 3.386 -9.666 1.00 71.31 94 GLN A C 1
ATOM 706 O O . GLN A 1 94 ? 25.269 3.926 -9.142 1.00 71.31 94 GLN A O 1
ATOM 711 N N . PRO A 1 95 ? 27.259 4.126 -10.152 1.00 73.06 95 PRO A N 1
ATOM 712 C CA . PRO A 1 95 ? 27.268 5.592 -10.080 1.00 73.06 95 PRO A CA 1
ATOM 713 C C . PRO A 1 95 ? 26.173 6.244 -10.941 1.00 73.06 95 PRO A C 1
ATOM 715 O O . PRO A 1 95 ? 25.837 7.405 -10.737 1.00 73.06 95 PRO A O 1
ATOM 718 N N . THR A 1 96 ? 25.608 5.502 -11.896 1.00 77.06 96 THR A N 1
ATOM 719 C CA . THR A 1 96 ? 24.545 5.942 -12.810 1.00 77.06 96 THR A CA 1
ATOM 720 C C . THR A 1 96 ? 23.137 5.605 -12.325 1.00 77.06 96 THR A C 1
ATOM 722 O O . THR A 1 96 ? 22.186 5.931 -13.032 1.00 77.06 96 THR A O 1
ATOM 725 N N . LEU A 1 97 ? 22.985 5.009 -11.132 1.00 76.50 97 LEU A N 1
ATOM 726 C CA . LEU A 1 97 ? 21.699 4.536 -10.604 1.00 76.50 97 LEU A CA 1
ATOM 727 C C . LEU A 1 97 ? 20.591 5.595 -10.719 1.00 76.50 97 LEU A C 1
ATOM 729 O O . LEU A 1 97 ? 19.501 5.292 -11.190 1.00 76.50 97 LEU A O 1
ATOM 733 N N . ASN A 1 98 ? 20.891 6.846 -10.366 1.00 76.81 98 ASN A N 1
ATOM 734 C CA . ASN A 1 98 ? 19.911 7.933 -10.400 1.00 76.81 98 ASN A CA 1
ATOM 735 C C . ASN A 1 98 ? 19.424 8.248 -11.821 1.00 76.81 98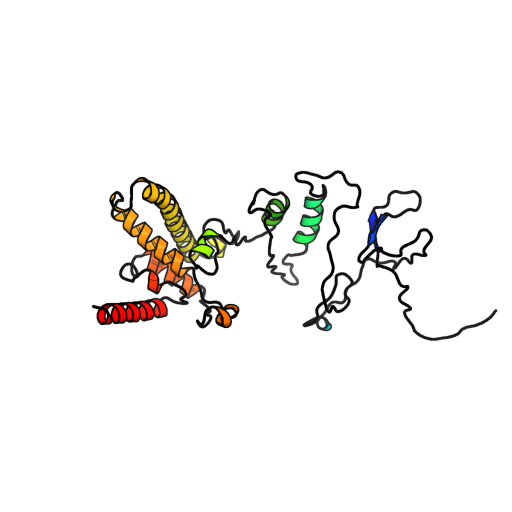 ASN A C 1
ATOM 737 O O . ASN A 1 98 ? 18.237 8.469 -12.033 1.00 76.81 98 ASN A O 1
ATOM 741 N N . ILE A 1 99 ? 20.335 8.267 -12.796 1.00 80.44 99 ILE A N 1
ATOM 742 C CA . ILE A 1 99 ? 20.009 8.607 -14.187 1.00 80.44 99 ILE A CA 1
ATOM 743 C C . ILE A 1 99 ? 19.222 7.464 -14.833 1.00 80.44 99 ILE A C 1
ATOM 745 O O . ILE A 1 99 ? 18.231 7.705 -15.520 1.00 80.44 99 ILE A O 1
ATOM 749 N N . GLU A 1 100 ? 19.650 6.222 -14.603 1.00 78.44 100 GLU A N 1
ATOM 750 C CA . GLU A 1 100 ? 18.994 5.034 -15.157 1.00 78.44 100 GLU A CA 1
ATOM 751 C C . GLU A 1 100 ? 17.595 4.844 -14.561 1.00 78.44 100 GLU A C 1
ATOM 753 O O . GLU A 1 100 ? 16.638 4.633 -15.308 1.00 78.44 100 GLU A O 1
ATOM 758 N N . MET A 1 101 ? 17.453 5.013 -13.241 1.00 81.94 101 MET A N 1
ATOM 759 C CA . MET A 1 101 ? 16.151 4.968 -12.576 1.00 81.94 101 MET A CA 1
ATOM 760 C C . MET A 1 101 ? 15.235 6.091 -13.074 1.00 81.94 101 MET A C 1
ATOM 762 O O . MET A 1 101 ? 14.097 5.821 -13.444 1.00 81.94 101 MET A O 1
ATOM 766 N N . GLY A 1 102 ? 15.731 7.330 -13.164 1.00 83.12 102 GLY A N 1
ATOM 767 C CA . GLY A 1 102 ? 14.935 8.459 -13.651 1.00 83.12 102 GLY A CA 1
ATOM 768 C C . GLY A 1 102 ? 14.441 8.268 -15.086 1.00 83.12 102 GLY A C 1
ATOM 769 O O . GLY A 1 102 ? 13.261 8.452 -15.360 1.00 83.12 102 GLY A O 1
ATOM 770 N N . SER A 1 103 ? 15.307 7.813 -15.995 1.00 84.62 103 SER A N 1
ATOM 771 C CA . SER A 1 103 ? 14.929 7.536 -17.391 1.00 84.62 103 SER A CA 1
ATOM 772 C C . SER A 1 103 ? 13.827 6.473 -17.512 1.00 84.62 103 SER A C 1
ATOM 774 O O . SER A 1 103 ? 12.973 6.547 -18.398 1.00 84.62 103 SER A O 1
ATOM 776 N N . LEU A 1 104 ? 13.824 5.478 -16.618 1.00 86.75 104 LEU A N 1
ATOM 777 C CA . LEU A 1 104 ? 12.775 4.465 -16.571 1.00 86.75 104 LEU A CA 1
ATOM 778 C C . LEU A 1 104 ? 11.474 5.018 -15.977 1.00 86.75 104 LEU A C 1
ATOM 780 O O . LEU A 1 104 ? 10.419 4.848 -16.587 1.00 86.75 104 LEU A O 1
ATOM 784 N N . GLN A 1 105 ? 11.545 5.667 -14.813 1.00 88.12 105 GLN A N 1
ATOM 785 C CA . GLN A 1 105 ? 10.363 6.110 -14.069 1.00 88.12 105 GLN A CA 1
ATOM 786 C C . GLN A 1 105 ? 9.609 7.231 -14.794 1.00 88.12 105 GLN A C 1
ATOM 788 O O . GLN A 1 105 ? 8.388 7.182 -14.872 1.00 88.12 105 GLN A O 1
ATOM 793 N N . GLU A 1 106 ? 10.307 8.164 -15.446 1.00 89.00 106 GLU A N 1
ATOM 794 C CA . GLU A 1 106 ? 9.677 9.255 -16.215 1.00 89.00 106 GLU A CA 1
ATOM 795 C C . GLU A 1 106 ? 8.849 8.762 -17.414 1.00 89.00 106 GLU A C 1
ATOM 797 O O . GLU A 1 106 ? 7.948 9.446 -17.899 1.00 89.00 106 GLU A O 1
ATOM 802 N N . ARG A 1 107 ? 9.115 7.546 -17.909 1.00 90.56 107 ARG A N 1
ATOM 803 C CA . ARG A 1 107 ? 8.303 6.936 -18.974 1.00 90.56 107 ARG A CA 1
ATOM 804 C C . ARG A 1 107 ? 6.969 6.404 -18.456 1.00 90.56 107 ARG A C 1
ATOM 806 O O . ARG A 1 107 ? 6.054 6.191 -19.251 1.00 90.56 107 ARG A O 1
ATOM 813 N N . ILE A 1 108 ? 6.868 6.152 -17.155 1.00 91.06 108 ILE A N 1
ATOM 814 C CA . ILE A 1 108 ? 5.673 5.645 -16.488 1.00 91.06 108 ILE A CA 1
ATOM 815 C C . ILE A 1 108 ? 4.885 6.855 -15.996 1.00 91.06 108 ILE A C 1
ATOM 817 O O . ILE A 1 108 ? 4.965 7.254 -14.841 1.00 91.06 108 ILE A O 1
ATOM 821 N N . THR A 1 109 ? 4.139 7.475 -16.904 1.00 92.44 109 THR A N 1
ATOM 822 C CA . THR A 1 109 ? 3.364 8.673 -16.582 1.00 92.44 109 THR A CA 1
ATOM 823 C C . THR A 1 109 ? 2.063 8.735 -17.372 1.00 92.44 109 THR A C 1
ATOM 825 O O . THR A 1 109 ? 1.816 7.947 -18.291 1.00 92.44 109 THR A O 1
ATOM 828 N N . SER A 1 110 ? 1.208 9.683 -17.001 1.00 92.31 110 SER A N 1
ATOM 829 C CA . SER A 1 110 ? -0.017 9.987 -17.731 1.00 92.31 110 SER A CA 1
ATOM 830 C C . SER A 1 110 ? 0.239 11.057 -18.785 1.00 92.31 110 SER A C 1
ATOM 832 O O . SER A 1 110 ? 0.817 12.105 -18.512 1.00 92.31 110 SER A O 1
ATOM 834 N N . THR A 1 111 ? -0.225 10.803 -20.003 1.00 94.81 111 THR A N 1
ATOM 835 C CA . THR A 1 111 ? -0.126 11.723 -21.141 1.00 94.81 111 THR A CA 1
ATOM 836 C C . THR A 1 111 ? -1.521 12.148 -21.602 1.00 94.81 111 THR A C 1
ATOM 838 O O . 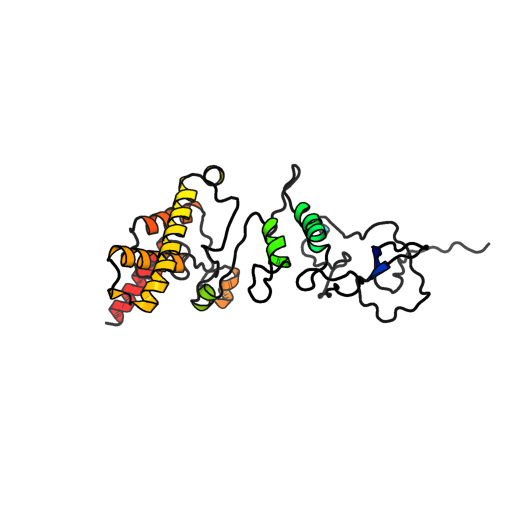THR A 1 111 ? -2.535 11.728 -21.049 1.00 94.81 111 THR A O 1
ATOM 841 N N . LYS A 1 112 ? -1.598 12.985 -22.642 1.00 93.81 112 LYS A N 1
ATOM 842 C CA . LYS A 1 112 ? -2.884 13.403 -23.226 1.00 93.81 112 LYS A CA 1
ATOM 843 C C . LYS A 1 112 ? -3.607 12.282 -23.981 1.00 93.81 112 LYS A C 1
ATOM 845 O O . LYS A 1 112 ? -4.809 12.389 -24.188 1.00 93.81 112 LYS A O 1
ATOM 850 N N . GLU A 1 113 ? -2.888 11.247 -24.411 1.00 93.81 113 GLU A N 1
ATOM 851 C CA . GLU A 1 113 ? -3.439 10.145 -25.214 1.00 93.81 113 GLU A CA 1
ATOM 852 C C . GLU A 1 113 ? -3.839 8.935 -24.361 1.00 93.81 113 GLU A C 1
ATOM 854 O O . GLU A 1 113 ? -4.640 8.108 -24.790 1.00 93.81 113 GLU A O 1
ATOM 859 N N . GLY A 1 114 ? -3.308 8.832 -23.142 1.00 93.06 114 GLY A N 1
ATOM 860 C CA . GLY A 1 114 ? -3.579 7.720 -22.242 1.00 93.06 114 GLY A CA 1
ATOM 861 C C . GLY A 1 114 ? -2.849 7.856 -20.912 1.00 93.06 114 GLY A C 1
ATOM 862 O O . GLY A 1 114 ? -1.991 8.721 -20.736 1.00 93.06 114 GLY A O 1
ATOM 863 N N . SER A 1 115 ? -3.186 6.976 -19.974 1.00 94.38 115 SER A N 1
ATOM 864 C CA . SER A 1 115 ? -2.613 6.945 -18.630 1.00 94.38 115 SER A CA 1
ATOM 865 C C . SER A 1 115 ? -2.051 5.562 -18.321 1.00 94.38 115 SER A C 1
ATOM 867 O O . SER A 1 115 ? -2.647 4.549 -18.692 1.00 94.38 115 SER A O 1
ATOM 869 N N . ILE A 1 116 ? -0.899 5.531 -17.651 1.00 93.50 116 ILE A N 1
ATOM 870 C CA . ILE A 1 116 ? -0.296 4.316 -17.110 1.00 93.50 116 ILE A CA 1
ATOM 871 C C . ILE A 1 116 ? -0.272 4.459 -15.590 1.00 93.50 116 ILE A C 1
ATOM 873 O O . ILE A 1 116 ? 0.430 5.314 -15.057 1.00 93.50 116 ILE A O 1
ATOM 877 N N . THR A 1 117 ? -1.018 3.603 -14.893 1.00 93.38 117 THR A N 1
ATOM 878 C CA . THR A 1 117 ? -0.941 3.468 -13.433 1.00 93.38 117 THR A CA 1
ATOM 879 C C . THR A 1 117 ? -0.081 2.256 -13.102 1.00 93.38 117 THR A C 1
ATOM 881 O O . THR A 1 117 ? -0.450 1.125 -13.414 1.00 93.38 117 THR A O 1
ATOM 884 N N . SER A 1 118 ? 1.080 2.485 -12.492 1.00 92.62 118 SER A N 1
ATOM 885 C CA . SER A 1 118 ? 2.035 1.427 -12.159 1.00 92.62 118 SER A CA 1
ATOM 886 C C . SER A 1 118 ? 2.002 1.102 -10.672 1.00 92.62 118 SER A C 1
ATOM 888 O O . SER A 1 118 ? 2.164 1.988 -9.840 1.00 92.62 118 SER A O 1
ATOM 890 N N . ILE A 1 119 ? 1.888 -0.184 -10.342 1.00 92.38 119 ILE A N 1
ATOM 891 C CA . ILE A 1 119 ? 2.073 -0.703 -8.982 1.00 92.38 119 ILE A CA 1
ATOM 892 C C . ILE A 1 119 ? 3.418 -1.430 -8.956 1.00 92.38 119 ILE A C 1
ATOM 894 O O . ILE A 1 119 ? 3.586 -2.442 -9.636 1.00 92.38 119 ILE A O 1
ATOM 898 N N . GLN A 1 120 ? 4.386 -0.893 -8.212 1.00 89.75 120 GLN A N 1
ATOM 899 C CA . GLN A 1 120 ? 5.756 -1.414 -8.164 1.00 89.75 120 GLN A CA 1
ATOM 900 C C . GLN A 1 120 ? 6.047 -2.009 -6.785 1.00 89.75 120 GLN A C 1
ATOM 902 O O . GLN A 1 120 ? 5.878 -1.345 -5.764 1.00 89.75 120 GLN A O 1
ATOM 907 N N . ALA A 1 121 ? 6.503 -3.261 -6.752 1.00 89.94 121 ALA A N 1
ATOM 908 C CA . ALA A 1 121 ? 6.986 -3.888 -5.529 1.00 89.94 121 ALA A CA 1
ATOM 909 C C . ALA A 1 121 ? 8.464 -3.531 -5.325 1.00 89.94 121 ALA A C 1
ATOM 911 O O . ALA A 1 121 ? 9.330 -4.009 -6.058 1.00 89.94 121 ALA A O 1
ATOM 912 N N . VAL A 1 122 ? 8.749 -2.691 -4.331 1.00 87.88 122 VAL A N 1
ATOM 913 C CA . VAL A 1 122 ? 10.115 -2.281 -3.986 1.00 87.88 122 VAL A CA 1
ATOM 914 C C . VAL A 1 122 ? 10.616 -3.146 -2.836 1.00 87.88 122 VAL A C 1
ATOM 916 O O . VAL A 1 122 ? 10.098 -3.082 -1.722 1.00 87.88 122 VAL A O 1
ATOM 919 N N . TYR A 1 123 ? 11.629 -3.968 -3.101 1.00 85.88 123 TYR A N 1
ATOM 920 C CA . TYR A 1 123 ? 12.302 -4.722 -2.050 1.00 85.88 123 TYR A CA 1
ATOM 921 C C . TYR A 1 123 ? 13.263 -3.805 -1.293 1.00 85.88 123 TYR A C 1
ATOM 923 O O . TYR A 1 123 ? 14.140 -3.190 -1.895 1.00 85.88 123 TYR A O 1
ATOM 931 N N . VAL A 1 124 ? 13.106 -3.732 0.028 1.00 82.94 124 VAL A N 1
ATOM 932 C CA . VAL A 1 124 ? 13.971 -2.941 0.909 1.00 82.94 124 VAL A CA 1
ATOM 933 C C . VAL A 1 124 ? 15.005 -3.876 1.547 1.00 82.94 124 VAL A C 1
ATOM 935 O O . VAL A 1 124 ? 14.643 -4.683 2.413 1.00 82.94 124 VAL A O 1
ATOM 938 N N . PRO A 1 125 ? 16.293 -3.800 1.159 1.00 79.88 125 PRO A N 1
ATOM 939 C CA . PRO A 1 125 ? 17.322 -4.667 1.716 1.00 79.88 125 PRO A CA 1
ATOM 940 C C . PRO A 1 125 ? 17.467 -4.444 3.224 1.00 79.88 125 PRO A C 1
ATOM 942 O O . PRO A 1 125 ? 17.574 -3.311 3.690 1.00 79.88 125 PRO A O 1
ATOM 945 N N . ALA A 1 126 ? 17.462 -5.535 3.995 1.00 80.44 126 ALA A N 1
ATOM 946 C CA . ALA A 1 126 ? 17.639 -5.515 5.452 1.00 80.44 126 ALA A CA 1
ATOM 947 C C . ALA A 1 126 ? 16.685 -4.562 6.214 1.00 80.44 126 ALA A C 1
ATOM 949 O O . ALA A 1 126 ? 17.023 -4.106 7.304 1.00 80.44 126 ALA A O 1
ATOM 950 N N . ASN A 1 127 ? 15.497 -4.270 5.664 1.00 77.44 127 ASN A N 1
ATOM 951 C CA . ASN A 1 127 ? 14.544 -3.282 6.194 1.00 77.44 127 ASN A CA 1
ATOM 952 C C . ASN A 1 127 ? 15.127 -1.860 6.353 1.00 77.44 127 ASN A C 1
ATOM 954 O O . ASN A 1 127 ? 14.627 -1.077 7.158 1.00 77.44 127 ASN A O 1
ATOM 958 N N . ASN A 1 128 ? 16.179 -1.509 5.606 1.00 80.88 128 ASN A N 1
ATOM 959 C CA . ASN A 1 128 ? 16.769 -0.178 5.650 1.00 80.88 128 ASN A CA 1
ATOM 960 C C . ASN A 1 128 ? 16.203 0.732 4.547 1.00 80.88 128 ASN A C 1
ATOM 962 O O . ASN A 1 128 ? 16.659 0.697 3.405 1.00 80.88 128 ASN A O 1
ATOM 966 N N . LEU A 1 129 ? 15.253 1.600 4.904 1.00 78.50 129 LEU A N 1
ATOM 967 C CA . LEU A 1 129 ? 14.667 2.587 3.983 1.00 78.50 129 LEU A CA 1
ATOM 968 C C . LEU A 1 129 ? 15.660 3.667 3.523 1.00 78.50 129 LEU A C 1
ATOM 970 O O . LEU A 1 129 ? 15.404 4.350 2.537 1.00 78.50 129 LEU A O 1
ATOM 974 N N . THR A 1 130 ? 16.790 3.818 4.220 1.00 84.75 130 THR A N 1
ATOM 975 C CA . THR A 1 130 ? 17.841 4.786 3.859 1.00 84.75 130 THR A CA 1
ATOM 976 C C . THR A 1 130 ? 18.828 4.246 2.827 1.00 84.75 130 THR A C 1
ATOM 978 O O . THR A 1 130 ? 19.726 4.971 2.398 1.00 84.75 130 THR A O 1
ATOM 981 N N . ASP A 1 131 ? 18.685 2.979 2.423 1.00 85.88 131 ASP A N 1
ATOM 982 C CA . ASP A 1 131 ? 19.495 2.415 1.351 1.00 85.88 131 ASP A CA 1
ATOM 983 C C . ASP A 1 131 ? 19.274 3.200 0.035 1.00 85.88 131 ASP A C 1
ATOM 985 O O . ASP A 1 131 ? 18.134 3.569 -0.271 1.00 85.88 131 ASP A O 1
ATOM 989 N N . PRO A 1 132 ? 20.331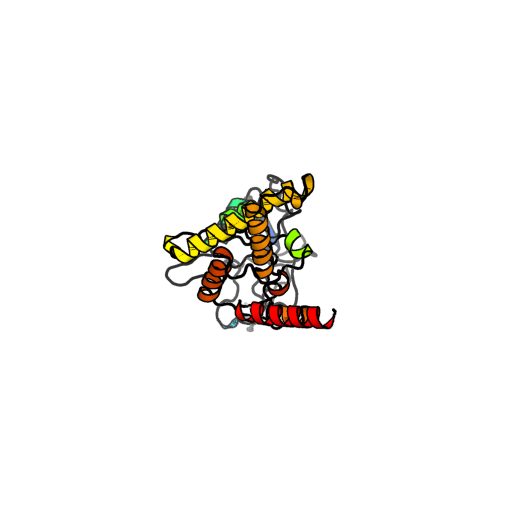 3.479 -0.758 1.00 80.06 132 PRO A N 1
ATOM 990 C CA . PRO A 1 132 ? 20.218 4.308 -1.956 1.00 80.06 132 PRO A CA 1
ATOM 991 C C . PRO A 1 132 ? 19.165 3.840 -2.969 1.00 80.06 132 PRO A C 1
ATOM 993 O O . PRO A 1 132 ? 18.515 4.677 -3.588 1.00 80.06 132 PRO A O 1
ATOM 996 N N . ALA A 1 133 ? 18.969 2.530 -3.149 1.00 80.06 133 ALA A N 1
ATOM 997 C CA . ALA A 1 133 ? 18.020 2.010 -4.134 1.00 80.06 133 ALA A CA 1
ATOM 998 C C . ALA A 1 133 ? 16.545 2.301 -3.780 1.00 80.06 133 ALA A C 1
ATOM 1000 O O . ALA A 1 133 ? 15.856 2.931 -4.593 1.00 80.06 133 ALA A O 1
ATOM 1001 N N . PRO A 1 134 ? 16.028 1.909 -2.597 1.00 84.12 134 PRO A N 1
ATOM 1002 C CA . PRO A 1 134 ? 14.669 2.257 -2.203 1.00 84.12 134 PRO A CA 1
ATOM 1003 C C . PRO A 1 134 ? 14.499 3.768 -2.030 1.00 84.12 134 PRO A C 1
ATOM 1005 O O . PRO A 1 134 ? 13.505 4.302 -2.513 1.00 84.12 134 PRO A O 1
ATOM 1008 N N . ALA A 1 135 ? 15.473 4.476 -1.443 1.00 85.19 135 ALA A N 1
ATOM 1009 C CA . ALA A 1 135 ? 15.387 5.924 -1.248 1.00 85.19 135 ALA A CA 1
ATOM 1010 C C . ALA A 1 135 ? 15.189 6.685 -2.572 1.00 85.19 135 ALA A C 1
ATOM 1012 O O . ALA A 1 135 ? 14.326 7.557 -2.661 1.00 85.19 135 ALA A O 1
ATOM 1013 N N . MET A 1 136 ? 15.933 6.313 -3.620 1.00 83.81 136 MET A N 1
ATOM 1014 C CA . MET A 1 136 ? 15.770 6.890 -4.959 1.00 83.81 136 MET A CA 1
ATOM 1015 C C . MET A 1 136 ? 14.475 6.452 -5.640 1.00 83.81 136 MET A C 1
ATOM 1017 O O . MET A 1 136 ? 13.900 7.210 -6.411 1.00 83.81 136 MET A O 1
ATOM 1021 N N . THR A 1 137 ? 14.001 5.235 -5.382 1.00 84.88 137 THR A N 1
ATOM 1022 C CA . THR A 1 137 ? 12.736 4.770 -5.965 1.00 84.88 137 THR A CA 1
ATOM 1023 C C . THR A 1 137 ? 11.560 5.542 -5.369 1.00 84.88 137 THR A C 1
ATOM 1025 O O . THR A 1 137 ? 10.696 6.007 -6.107 1.00 84.88 137 THR A O 1
ATOM 1028 N N . PHE A 1 138 ? 11.559 5.765 -4.051 1.00 86.75 138 PHE A N 1
ATOM 1029 C CA . PHE A 1 138 ? 10.491 6.489 -3.361 1.00 86.75 138 PHE A CA 1
ATOM 1030 C C . PHE A 1 138 ? 10.338 7.942 -3.813 1.00 86.75 138 PHE A C 1
ATOM 1032 O O . PHE A 1 138 ? 9.224 8.452 -3.768 1.00 86.75 138 PHE A O 1
ATOM 1039 N N . SER A 1 139 ? 11.396 8.601 -4.301 1.00 87.62 139 SER A N 1
ATOM 1040 C CA . SER A 1 139 ? 11.275 9.981 -4.792 1.00 87.62 139 SER A CA 1
ATOM 1041 C C . SER A 1 139 ? 10.441 10.120 -6.068 1.00 87.62 139 SER A C 1
ATOM 1043 O O . SER A 1 139 ? 9.994 11.222 -6.366 1.00 87.62 139 SER A O 1
ATOM 1045 N N . TYR A 1 140 ? 10.248 9.033 -6.822 1.00 89.38 140 TYR A N 1
ATOM 1046 C CA . TYR A 1 140 ? 9.432 9.019 -8.042 1.00 89.38 140 TYR A CA 1
ATOM 1047 C C . TYR A 1 140 ? 8.005 8.509 -7.813 1.00 89.38 140 TYR A C 1
ATOM 1049 O O . TYR A 1 140 ? 7.187 8.566 -8.725 1.00 89.38 140 TYR A O 1
ATOM 1057 N N . LEU A 1 141 ? 7.700 7.972 -6.630 1.00 90.44 141 LEU A N 1
ATOM 1058 C CA . LEU A 1 141 ? 6.400 7.372 -6.354 1.00 90.44 141 LEU A CA 1
ATOM 1059 C C . LEU A 1 141 ? 5.420 8.418 -5.813 1.00 90.44 141 LEU A C 1
ATOM 1061 O O . LEU A 1 141 ? 5.671 9.049 -4.789 1.00 90.44 141 LEU A O 1
ATOM 1065 N N . ASP A 1 142 ? 4.255 8.528 -6.453 1.00 93.12 142 ASP A N 1
ATOM 1066 C CA . ASP A 1 142 ? 3.146 9.367 -5.975 1.00 93.12 142 ASP A CA 1
ATOM 1067 C C . ASP A 1 142 ? 2.516 8.834 -4.681 1.00 93.12 142 ASP A C 1
ATOM 1069 O O . ASP A 1 142 ? 1.974 9.582 -3.865 1.00 93.12 142 ASP A O 1
ATOM 1073 N N . ALA A 1 143 ? 2.560 7.519 -4.487 1.00 93.69 143 ALA A N 1
ATOM 1074 C CA . ALA A 1 143 ? 2.081 6.865 -3.285 1.00 93.69 143 ALA A CA 1
ATOM 1075 C C . ALA A 1 143 ? 3.020 5.727 -2.899 1.00 93.69 143 ALA A C 1
ATOM 1077 O O . ALA A 1 143 ? 3.471 4.953 -3.744 1.00 93.69 143 ALA A O 1
ATOM 1078 N N . SER A 1 144 ? 3.287 5.615 -1.603 1.00 92.69 144 SER A N 1
ATOM 1079 C CA . SER A 1 144 ? 4.059 4.529 -1.018 1.00 92.69 144 SER A CA 1
ATOM 1080 C C . SER A 1 144 ? 3.203 3.798 0.008 1.00 92.69 144 SER A C 1
ATOM 1082 O O . SER A 1 144 ? 2.638 4.390 0.928 1.00 92.69 144 SER A O 1
ATOM 1084 N N . THR A 1 145 ? 3.093 2.486 -0.172 1.00 93.06 145 THR A N 1
ATOM 1085 C CA . THR A 1 145 ? 2.401 1.591 0.754 1.00 93.06 145 THR A CA 1
ATOM 1086 C C . THR A 1 145 ? 3.448 0.706 1.403 1.00 93.06 145 THR A C 1
ATOM 1088 O O . THR A 1 145 ? 4.040 -0.146 0.740 1.00 93.06 145 THR A O 1
ATOM 1091 N N . ILE A 1 146 ? 3.711 0.937 2.687 1.00 91.44 146 ILE A N 1
ATOM 1092 C CA . ILE A 1 146 ? 4.792 0.267 3.409 1.00 91.44 146 ILE A CA 1
ATOM 1093 C C . ILE A 1 146 ? 4.192 -0.849 4.265 1.00 91.44 146 ILE A C 1
ATOM 1095 O O . ILE A 1 146 ? 3.408 -0.565 5.173 1.00 91.44 146 ILE A O 1
ATOM 1099 N N . PRO A 1 147 ? 4.525 -2.124 4.002 1.00 91.19 147 PRO A N 1
ATOM 1100 C CA . PRO A 1 147 ? 4.098 -3.212 4.860 1.00 91.19 147 PRO A CA 1
ATOM 1101 C C . PRO A 1 147 ? 4.951 -3.275 6.136 1.00 91.19 147 PRO A C 1
ATOM 1103 O O . PRO A 1 147 ? 6.177 -3.184 6.086 1.00 91.19 147 PRO A O 1
ATOM 1106 N N . SER A 1 148 ? 4.314 -3.510 7.282 1.00 88.06 148 SER A N 1
ATOM 1107 C CA . SER A 1 148 ? 4.965 -3.672 8.581 1.00 88.06 148 SER A CA 1
ATOM 1108 C C . SER A 1 148 ? 4.940 -5.124 9.049 1.00 88.06 148 SER A C 1
ATOM 1110 O O . SER A 1 148 ? 3.896 -5.775 9.137 1.00 88.06 148 SER A O 1
ATOM 1112 N N . ARG A 1 149 ? 6.111 -5.633 9.449 1.00 87.88 149 ARG A N 1
ATOM 1113 C CA . ARG A 1 149 ? 6.233 -6.964 10.065 1.00 87.88 149 ARG A CA 1
ATOM 1114 C C . ARG A 1 149 ? 5.518 -7.038 11.419 1.00 87.88 149 ARG A C 1
ATOM 1116 O O . ARG A 1 149 ? 5.036 -8.108 11.790 1.00 87.88 149 ARG A O 1
ATOM 1123 N N . GLY A 1 150 ? 5.438 -5.919 12.143 1.00 88.00 150 GLY A N 1
ATOM 1124 C CA . GLY A 1 150 ? 4.747 -5.848 13.431 1.00 88.00 150 GLY A CA 1
ATOM 1125 C C . GLY A 1 150 ? 3.262 -6.178 13.289 1.00 88.00 150 GLY A C 1
ATOM 1126 O O . GLY A 1 150 ? 2.760 -7.048 13.996 1.00 88.00 150 GLY A O 1
ATOM 1127 N N . LEU A 1 151 ? 2.596 -5.563 12.307 1.00 89.19 151 LEU A N 1
ATOM 1128 C CA . LEU A 1 151 ? 1.183 -5.812 11.997 1.00 89.19 151 LEU A CA 1
ATOM 1129 C C . LEU A 1 151 ? 0.944 -7.250 11.519 1.00 89.19 151 LEU A C 1
ATOM 1131 O O . LEU A 1 151 ? 0.039 -7.922 12.011 1.00 89.19 151 LEU A O 1
ATOM 1135 N N . ALA A 1 152 ? 1.816 -7.768 10.648 1.00 89.88 152 ALA A N 1
ATOM 1136 C CA . ALA A 1 152 ? 1.719 -9.148 10.168 1.00 89.88 152 ALA A CA 1
ATOM 1137 C C . ALA A 1 152 ? 1.840 -10.179 11.308 1.00 89.88 152 ALA A C 1
ATOM 1139 O O . ALA A 1 152 ? 1.140 -11.189 11.312 1.00 89.88 152 ALA A O 1
ATOM 1140 N N . THR A 1 153 ? 2.689 -9.909 12.307 1.00 91.38 153 THR A N 1
ATOM 1141 C CA . THR A 1 153 ? 2.859 -10.783 13.484 1.00 91.38 153 THR A CA 1
ATOM 1142 C C . THR A 1 153 ? 1.616 -10.791 14.376 1.00 91.38 153 THR A C 1
ATOM 1144 O O . THR A 1 153 ? 1.306 -11.813 14.983 1.00 91.38 153 THR A O 1
ATOM 1147 N N . LYS A 1 154 ? 0.868 -9.680 14.417 1.00 88.31 154 LYS A N 1
ATOM 1148 C CA . LYS A 1 154 ? -0.442 -9.595 15.082 1.00 88.31 154 LYS A CA 1
ATOM 1149 C C . LYS A 1 154 ? -1.569 -10.289 14.296 1.00 88.31 154 LYS A C 1
ATOM 1151 O O . LYS A 1 154 ? -2.682 -10.375 14.799 1.00 88.31 154 LYS A O 1
ATOM 1156 N N . GLY A 1 155 ? -1.303 -10.775 13.080 1.00 88.38 155 GLY A N 1
ATOM 1157 C CA . GLY A 1 155 ? -2.309 -11.378 12.200 1.00 88.38 155 GLY A CA 1
ATOM 1158 C C . GLY A 1 155 ? -3.153 -10.366 11.418 1.00 88.38 155 GLY A C 1
ATOM 1159 O O . GLY A 1 155 ? -4.140 -10.749 10.801 1.00 88.38 155 GLY A O 1
ATOM 1160 N N . ILE A 1 156 ? -2.782 -9.084 11.415 1.00 89.81 156 ILE A N 1
ATOM 1161 C CA . ILE A 1 156 ? -3.522 -8.028 10.715 1.00 89.81 156 ILE A CA 1
ATOM 1162 C C . ILE A 1 156 ? -3.112 -8.040 9.239 1.00 89.81 156 ILE A C 1
ATOM 1164 O O . ILE A 1 156 ? -1.960 -7.756 8.903 1.00 89.81 156 ILE A O 1
ATOM 1168 N N . TYR A 1 157 ? -4.061 -8.381 8.362 1.00 90.44 157 TYR A N 1
ATOM 1169 C CA . TYR A 1 157 ? -3.872 -8.417 6.911 1.00 90.44 157 TYR A CA 1
ATOM 1170 C C . TYR A 1 157 ? -4.915 -7.547 6.196 1.00 90.44 157 TYR A C 1
ATOM 1172 O O . TYR A 1 157 ? -6.101 -7.706 6.482 1.00 90.44 157 TYR A O 1
ATOM 1180 N N . PRO A 1 158 ? -4.508 -6.675 5.254 1.00 92.88 158 PRO A N 1
ATOM 1181 C CA . PRO A 1 158 ? -3.129 -6.431 4.822 1.00 92.88 158 PRO A CA 1
ATOM 1182 C C . PRO A 1 158 ? -2.287 -5.722 5.887 1.00 92.88 158 PRO A C 1
ATOM 1184 O O . PRO A 1 158 ? -2.751 -4.819 6.571 1.00 92.88 158 PRO A O 1
ATOM 1187 N N . ALA A 1 159 ? -1.018 -6.112 5.998 1.00 92.44 159 ALA A N 1
ATOM 1188 C CA . ALA A 1 159 ? -0.111 -5.596 7.020 1.00 92.44 159 ALA A CA 1
ATOM 1189 C C . ALA A 1 159 ? 0.466 -4.218 6.644 1.00 92.44 159 ALA A C 1
ATOM 1191 O O . ALA A 1 159 ? 1.678 -4.041 6.670 1.00 92.44 159 ALA A O 1
ATOM 1192 N N . ILE A 1 160 ? -0.373 -3.270 6.225 1.00 93.69 160 ILE A N 1
ATOM 1193 C CA . ILE A 1 160 ? 0.037 -1.932 5.773 1.00 93.69 160 ILE A CA 1
ATOM 1194 C C . ILE A 1 160 ? 0.176 -1.015 6.981 1.00 93.69 160 ILE A C 1
ATOM 1196 O O . ILE A 1 160 ? -0.762 -0.889 7.761 1.00 93.69 160 ILE A O 1
ATOM 1200 N N . ASP A 1 161 ? 1.320 -0.346 7.114 1.00 92.19 161 ASP A N 1
ATOM 1201 C CA . ASP A 1 161 ? 1.511 0.662 8.151 1.00 92.19 161 ASP A CA 1
ATOM 1202 C C . ASP A 1 161 ? 0.806 1.976 7.759 1.00 92.19 161 ASP A C 1
ATOM 1204 O O . ASP A 1 161 ? 1.204 2.610 6.775 1.00 92.19 161 ASP A O 1
ATOM 1208 N N . PRO A 1 162 ? -0.238 2.409 8.489 1.00 91.62 162 PRO A N 1
ATOM 1209 C CA . PRO A 1 162 ? -0.998 3.613 8.153 1.00 91.62 162 PRO A CA 1
ATOM 1210 C C . PRO A 1 162 ? -0.235 4.920 8.427 1.00 91.62 162 PRO A C 1
ATOM 1212 O O . PRO A 1 162 ? -0.603 5.968 7.884 1.00 91.62 162 PRO A O 1
ATOM 1215 N N . LEU A 1 163 ? 0.799 4.885 9.274 1.00 92.44 163 LEU A N 1
ATOM 1216 C CA . LEU A 1 163 ? 1.599 6.055 9.630 1.00 92.44 163 LEU A CA 1
ATOM 1217 C C . LEU A 1 163 ? 2.751 6.242 8.642 1.00 92.44 163 LEU A C 1
ATOM 1219 O O . LEU A 1 163 ? 2.934 7.353 8.145 1.00 92.44 163 LEU A O 1
ATOM 1223 N N . ASP A 1 164 ? 3.450 5.156 8.303 1.00 90.31 164 ASP A N 1
ATOM 1224 C CA . ASP A 1 164 ? 4.586 5.200 7.374 1.00 90.31 164 ASP A CA 1
ATOM 1225 C C . ASP A 1 164 ? 4.141 5.268 5.899 1.00 90.31 164 ASP A C 1
ATOM 1227 O O . ASP A 1 164 ? 4.873 5.776 5.049 1.00 90.31 164 ASP A O 1
ATOM 1231 N N . SER A 1 165 ? 2.926 4.809 5.572 1.00 92.25 165 SER A N 1
ATOM 1232 C CA . SER A 1 165 ? 2.381 4.919 4.211 1.00 92.25 165 SER A CA 1
ATOM 1233 C C . SER A 1 165 ? 1.924 6.345 3.883 1.00 92.25 165 SER A C 1
ATOM 1235 O O . SER A 1 165 ? 1.213 7.012 4.652 1.00 92.25 165 SER A O 1
ATOM 1237 N N . THR A 1 166 ? 2.288 6.812 2.688 1.00 92.81 166 THR A N 1
ATOM 1238 C CA . THR A 1 166 ? 2.058 8.194 2.246 1.00 92.81 166 THR A CA 1
ATOM 1239 C C . THR A 1 166 ? 1.517 8.258 0.821 1.00 92.81 166 THR A C 1
ATOM 1241 O O . THR A 1 166 ? 1.698 7.345 0.019 1.00 92.81 166 THR A O 1
ATOM 1244 N N . SER A 1 167 ? 0.823 9.350 0.504 1.00 94.88 167 SER A N 1
ATOM 1245 C CA . SER A 1 167 ? 0.325 9.632 -0.841 1.00 94.88 167 SER A CA 1
ATOM 1246 C C . SER A 1 167 ? 0.296 11.136 -1.083 1.00 94.88 167 SER A C 1
ATOM 1248 O O . SER A 1 167 ? -0.154 11.893 -0.221 1.00 94.88 167 SER A O 1
ATOM 1250 N N . THR A 1 168 ? 0.728 11.562 -2.267 1.00 92.94 168 THR A N 1
ATOM 1251 C CA . THR A 1 168 ? 0.625 12.949 -2.741 1.00 92.94 168 THR A CA 1
ATOM 1252 C C . THR A 1 168 ? -0.827 13.382 -2.938 1.00 92.94 168 THR A C 1
ATOM 1254 O O . THR A 1 168 ? -1.132 14.568 -2.827 1.00 92.94 168 THR A O 1
ATOM 1257 N N . MET A 1 169 ? -1.744 12.430 -3.148 1.00 92.56 169 MET A N 1
ATOM 1258 C CA . MET A 1 169 ? -3.175 12.692 -3.312 1.00 92.56 169 MET A CA 1
ATOM 1259 C C . MET A 1 169 ? -3.878 13.052 -1.998 1.00 92.56 169 MET A C 1
ATOM 1261 O O . MET A 1 169 ? -5.020 13.500 -2.044 1.00 92.56 169 MET A O 1
ATOM 1265 N N . LEU A 1 170 ? -3.233 12.876 -0.834 1.00 92.88 170 LEU A N 1
ATOM 1266 C CA . LEU A 1 170 ? -3.809 13.188 0.479 1.00 92.88 170 LEU A CA 1
ATOM 1267 C C . LEU A 1 170 ? -3.854 14.706 0.725 1.00 92.88 170 LEU A C 1
ATOM 1269 O O . LEU A 1 170 ? -3.142 15.249 1.568 1.00 92.88 170 LEU A O 1
ATOM 1273 N N . GLN A 1 171 ? -4.692 15.396 -0.044 1.00 94.19 171 GLN A N 1
ATOM 1274 C CA . GLN A 1 171 ? -4.852 16.846 -0.043 1.00 94.19 171 GLN A CA 1
ATOM 1275 C C . GLN A 1 171 ? -6.348 17.211 -0.082 1.00 94.19 171 GLN A C 1
ATOM 1277 O O . GLN A 1 171 ? -7.101 16.585 -0.838 1.00 94.19 171 GLN A O 1
ATOM 1282 N N . PRO A 1 172 ? -6.801 18.240 0.667 1.00 93.75 172 PRO A N 1
ATOM 1283 C CA . PRO A 1 172 ? -8.223 18.591 0.756 1.00 93.75 172 PRO A CA 1
ATOM 1284 C C . PRO A 1 172 ? -8.872 18.925 -0.592 1.00 93.75 172 PRO A C 1
ATOM 1286 O O . PRO A 1 172 ? -10.028 18.587 -0.827 1.00 93.75 172 PRO A O 1
ATOM 1289 N N . TRP A 1 173 ? -8.131 19.566 -1.501 1.00 94.00 173 TRP A N 1
ATOM 1290 C CA . TRP A 1 173 ? -8.644 19.963 -2.817 1.00 94.00 173 TRP A CA 1
ATOM 1291 C C . TRP A 1 173 ? -8.750 18.804 -3.819 1.00 94.00 173 TRP A C 1
ATOM 1293 O O . TRP A 1 173 ? -9.417 18.963 -4.836 1.00 94.00 173 TRP A O 1
ATOM 1303 N N . ILE A 1 174 ? -8.113 17.656 -3.549 1.00 93.44 174 ILE A N 1
ATOM 1304 C CA . ILE A 1 174 ? -8.206 16.450 -4.389 1.00 93.44 174 ILE A CA 1
ATOM 1305 C C . ILE A 1 174 ? -9.300 15.519 -3.857 1.00 93.44 174 ILE A C 1
ATOM 1307 O O . ILE A 1 174 ? -10.149 15.067 -4.620 1.00 93.44 174 ILE A O 1
ATOM 1311 N N . LEU A 1 175 ? -9.288 15.234 -2.551 1.00 91.25 175 LEU A N 1
ATOM 1312 C CA . LEU A 1 175 ? -10.160 14.224 -1.933 1.00 91.25 175 LEU A CA 1
ATOM 1313 C C . LEU A 1 175 ? -11.484 14.779 -1.397 1.00 91.25 175 LEU A C 1
ATOM 1315 O O . LEU A 1 175 ? -12.393 14.006 -1.100 1.00 91.25 175 LEU A O 1
ATOM 1319 N N . GLY A 1 176 ? -11.585 16.099 -1.243 1.00 93.56 176 GLY A N 1
ATOM 1320 C CA . GLY A 1 176 ? -12.638 16.743 -0.468 1.00 93.56 176 GLY A CA 1
ATOM 1321 C C . GLY A 1 176 ? -12.289 16.840 1.020 1.00 93.56 176 GLY A C 1
ATOM 1322 O O . GLY A 1 176 ? -11.466 16.089 1.553 1.00 93.56 176 GLY A O 1
ATOM 1323 N N . GLN A 1 177 ? -12.934 17.790 1.698 1.00 93.94 177 GLN A N 1
ATOM 1324 C CA . GLN A 1 177 ? -12.655 18.113 3.099 1.00 93.94 177 GLN A CA 1
ATOM 1325 C C . GLN A 1 177 ? -12.963 16.937 4.034 1.00 93.94 177 GLN A C 1
ATOM 1327 O O . GLN A 1 177 ? -12.159 16.600 4.896 1.00 93.94 177 GLN A O 1
ATOM 1332 N N . GLU A 1 178 ? -14.099 16.278 3.815 1.00 93.50 178 GLU A N 1
ATOM 1333 C CA . GLU A 1 178 ? -14.599 15.199 4.666 1.00 93.50 178 GLU A CA 1
ATOM 1334 C C . GLU A 1 178 ? -13.637 14.003 4.728 1.00 93.50 178 GLU A C 1
ATOM 1336 O O . GLU A 1 178 ? -13.283 13.528 5.810 1.00 93.50 178 GLU A O 1
ATOM 1341 N N . HIS A 1 179 ? -13.175 13.537 3.566 1.00 95.06 179 HIS A N 1
ATOM 1342 C CA . HIS A 1 179 ? -12.229 12.429 3.478 1.00 95.06 179 HIS A CA 1
ATOM 1343 C C . HIS A 1 179 ? -10.897 12.817 4.131 1.00 95.06 179 HIS A C 1
ATOM 1345 O O . HIS A 1 179 ? -10.398 12.094 4.992 1.00 95.06 179 HIS A O 1
ATOM 1351 N N . TYR A 1 180 ? -10.357 13.990 3.786 1.00 95.44 180 TYR A N 1
ATOM 1352 C CA . TYR A 1 180 ? -9.086 14.461 4.328 1.00 95.44 180 TYR A CA 1
ATOM 1353 C C . TYR A 1 180 ? -9.108 14.579 5.860 1.00 95.44 180 TYR A C 1
ATOM 1355 O O . TYR A 1 180 ? -8.212 14.065 6.529 1.00 95.44 180 TYR A O 1
ATOM 1363 N N . GLU A 1 181 ? -10.135 15.213 6.429 1.00 95.25 181 GLU A N 1
ATOM 1364 C CA . GLU A 1 181 ? -10.275 15.368 7.880 1.00 95.25 181 GLU A CA 1
ATOM 1365 C C . GLU A 1 181 ? -10.416 14.019 8.586 1.00 95.25 181 GLU A C 1
ATOM 1367 O O . GLU A 1 181 ? -9.767 13.790 9.610 1.00 95.25 181 GLU A O 1
ATOM 1372 N N . THR A 1 182 ? -11.205 13.102 8.019 1.00 94.75 182 THR A N 1
ATOM 1373 C CA . THR A 1 182 ? -11.374 11.747 8.561 1.00 94.75 182 THR A CA 1
ATOM 1374 C C . THR A 1 182 ? -10.032 11.014 8.596 1.00 94.75 182 THR A C 1
ATOM 1376 O O . THR A 1 182 ? -9.636 10.503 9.645 1.00 94.75 182 THR A O 1
ATOM 1379 N N . THR A 1 183 ? -9.271 11.030 7.497 1.00 94.44 183 THR A N 1
ATOM 1380 C CA . THR A 1 183 ? -7.947 10.395 7.435 1.00 94.44 183 THR A CA 1
ATOM 1381 C C . THR A 1 183 ? -6.955 11.022 8.415 1.00 94.44 183 THR A C 1
ATOM 1383 O O . THR A 1 183 ? -6.238 10.295 9.102 1.00 94.44 183 THR A O 1
ATOM 1386 N N . GLN A 1 184 ? -6.909 12.354 8.519 1.00 94.38 184 GLN A N 1
ATOM 1387 C CA . GLN A 1 184 ? -6.002 13.040 9.446 1.00 94.38 184 GLN A CA 1
ATOM 1388 C C . GLN A 1 184 ? -6.312 12.694 10.902 1.00 94.38 184 GLN A C 1
ATOM 1390 O O . GLN A 1 184 ? -5.398 12.395 11.669 1.00 94.38 184 GLN A O 1
ATOM 1395 N N . ARG A 1 185 ? -7.594 12.661 11.280 1.00 94.62 185 ARG A N 1
ATOM 1396 C CA . ARG A 1 185 ? -8.012 12.267 12.630 1.00 94.62 185 ARG A CA 1
ATOM 1397 C C . ARG A 1 185 ? -7.656 10.813 12.933 1.00 94.62 185 ARG A C 1
ATOM 1399 O O . ARG A 1 185 ? -7.115 10.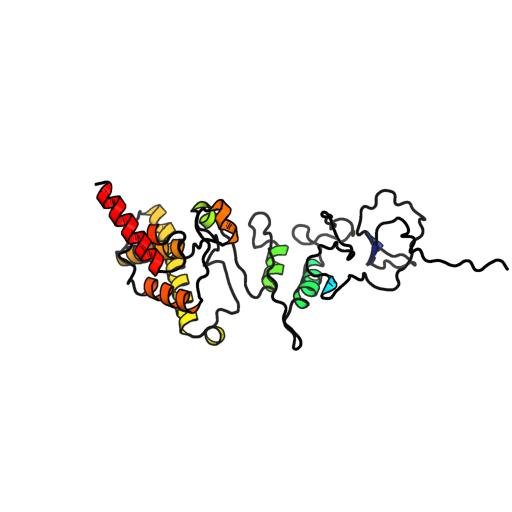547 14.000 1.00 94.62 185 ARG A O 1
ATOM 1406 N N . VAL A 1 186 ? -7.870 9.890 11.990 1.00 94.88 186 VAL A N 1
ATOM 1407 C CA . VAL A 1 186 ? -7.452 8.483 12.139 1.00 94.88 186 VAL A CA 1
ATOM 1408 C C . VAL A 1 186 ? -5.937 8.378 12.349 1.00 94.88 186 VAL A C 1
ATOM 1410 O O . VAL A 1 186 ? -5.495 7.710 13.285 1.00 94.88 186 VAL A O 1
ATOM 1413 N N . LYS A 1 187 ? -5.130 9.087 11.544 1.00 94.62 187 LYS A N 1
ATOM 1414 C CA . LYS A 1 187 ? -3.668 9.125 11.717 1.00 94.62 187 LYS A CA 1
ATOM 1415 C C . LYS A 1 187 ? -3.262 9.702 13.074 1.00 94.62 187 LYS A C 1
ATOM 1417 O O . LYS A 1 187 ? -2.395 9.133 13.727 1.00 94.62 187 LYS A O 1
ATOM 1422 N N . GLN A 1 188 ? -3.905 10.776 13.532 1.00 94.62 188 GLN A N 1
ATOM 1423 C CA . GLN A 1 188 ? -3.649 11.368 14.852 1.00 94.62 188 GLN A CA 1
ATOM 1424 C C . GLN A 1 188 ? -3.977 10.398 15.994 1.00 94.62 188 GLN A C 1
ATOM 1426 O O . GLN A 1 188 ? -3.176 10.254 16.915 1.00 94.62 188 GLN A O 1
ATOM 1431 N N . THR A 1 189 ? -5.109 9.691 15.925 1.00 93.81 189 THR A N 1
ATOM 1432 C CA . THR A 1 189 ? -5.485 8.675 16.920 1.00 93.81 189 THR A CA 1
ATOM 1433 C C . THR A 1 189 ? -4.463 7.537 16.979 1.00 93.81 189 THR A C 1
ATOM 1435 O O . THR A 1 189 ? -4.047 7.141 18.066 1.00 93.81 189 THR A O 1
ATOM 1438 N N . LEU A 1 190 ? -4.007 7.043 15.825 1.00 93.62 190 LEU A N 1
ATOM 1439 C CA . LEU A 1 190 ? -2.993 5.986 15.753 1.00 93.62 190 LEU A CA 1
ATOM 1440 C C . LEU A 1 190 ? -1.604 6.459 16.211 1.00 93.62 190 LEU A C 1
ATOM 1442 O O . LEU A 1 190 ? -0.897 5.720 16.893 1.00 93.62 190 LEU A O 1
ATOM 1446 N N . GLN A 1 191 ? -1.229 7.698 15.892 1.00 94.50 191 GLN A N 1
ATOM 1447 C CA . GLN A 1 191 ? 0.014 8.308 16.361 1.00 94.50 191 GLN A CA 1
ATOM 1448 C C . GLN A 1 191 ? 0.016 8.442 17.889 1.00 94.50 191 GLN A C 1
ATOM 1450 O O . GLN A 1 191 ? 0.962 8.012 18.549 1.00 94.50 191 GLN A O 1
ATOM 1455 N N . ARG A 1 192 ? -1.081 8.954 18.462 1.00 92.69 192 ARG A N 1
ATOM 1456 C CA . ARG A 1 192 ? -1.258 9.060 19.914 1.00 92.69 192 ARG A CA 1
ATOM 1457 C C . ARG A 1 192 ? -1.215 7.690 20.589 1.00 92.69 192 ARG A C 1
ATOM 1459 O O . ARG A 1 192 ? -0.607 7.548 21.643 1.00 92.69 192 ARG A O 1
ATOM 1466 N N . TYR A 1 193 ? -1.811 6.670 19.974 1.00 93.00 193 TYR A N 1
ATOM 1467 C CA . TYR A 1 193 ? -1.728 5.296 20.468 1.00 93.00 193 TYR A CA 1
ATOM 1468 C C . TYR A 1 193 ? -0.286 4.779 20.533 1.00 93.00 193 TYR A C 1
ATOM 1470 O O . TYR A 1 193 ? 0.090 4.189 21.544 1.00 93.00 193 TYR A O 1
ATOM 1478 N N . LYS A 1 194 ? 0.536 5.044 19.510 1.00 91.19 194 LYS A N 1
ATOM 1479 C CA . LYS A 1 194 ? 1.954 4.651 19.494 1.00 91.19 194 LYS A CA 1
ATOM 1480 C C . LYS A 1 194 ? 2.747 5.318 20.624 1.00 91.19 194 LYS A C 1
ATOM 1482 O O . LYS A 1 194 ? 3.500 4.639 21.310 1.00 91.19 194 LYS A O 1
ATOM 1487 N N . GLU A 1 195 ? 2.518 6.608 20.873 1.00 91.25 195 GLU A N 1
ATOM 1488 C CA . GLU A 1 195 ? 3.132 7.340 21.997 1.00 91.25 195 GLU A CA 1
ATOM 1489 C C . GLU A 1 195 ? 2.711 6.772 23.360 1.00 91.25 195 GLU A C 1
ATOM 1491 O O . GLU A 1 195 ? 3.534 6.591 24.257 1.00 91.25 195 GLU A O 1
ATOM 1496 N N . LEU A 1 196 ? 1.422 6.454 23.516 1.00 91.31 196 LEU A N 1
ATOM 1497 C CA . LEU A 1 196 ? 0.894 5.862 24.743 1.00 91.31 196 LEU A CA 1
ATOM 1498 C C . LEU A 1 196 ? 1.381 4.422 24.948 1.00 91.31 196 LEU A C 1
ATOM 1500 O O . LEU A 1 196 ? 1.516 3.987 26.089 1.00 91.31 196 LEU A O 1
ATOM 1504 N N . GLN A 1 197 ? 1.671 3.679 23.878 1.00 89.12 197 GLN A N 1
ATOM 1505 C CA . GLN A 1 197 ? 2.179 2.311 23.965 1.00 89.12 197 GLN A CA 1
ATOM 1506 C C . GLN A 1 197 ? 3.527 2.246 24.694 1.00 89.12 197 GLN A C 1
ATOM 1508 O O . GLN A 1 197 ? 3.709 1.366 25.535 1.00 89.12 197 GLN A O 1
ATOM 1513 N N . ASP A 1 198 ? 4.428 3.197 24.442 1.00 86.81 198 ASP A N 1
ATOM 1514 C CA . ASP A 1 198 ? 5.715 3.280 25.144 1.00 86.81 198 ASP A CA 1
ATOM 1515 C C . ASP A 1 198 ? 5.519 3.553 26.644 1.00 86.81 198 ASP A C 1
ATOM 1517 O O . ASP A 1 198 ? 6.185 2.954 27.491 1.00 86.81 198 ASP A O 1
ATOM 1521 N N . ILE A 1 199 ? 4.543 4.399 26.989 1.00 86.94 199 ILE A N 1
ATOM 1522 C CA . ILE A 1 199 ? 4.181 4.699 28.380 1.00 86.94 199 ILE A CA 1
ATOM 1523 C C . ILE A 1 199 ? 3.580 3.464 29.066 1.00 86.94 199 ILE A C 1
ATOM 1525 O O . ILE A 1 199 ? 3.963 3.146 30.192 1.00 86.94 199 ILE A O 1
ATOM 1529 N N . ILE A 1 200 ? 2.691 2.728 28.386 1.00 87.62 200 ILE A N 1
ATOM 1530 C CA . ILE A 1 200 ? 2.060 1.501 28.903 1.00 87.62 200 ILE A CA 1
ATOM 1531 C C . ILE A 1 200 ? 3.105 0.448 29.266 1.00 87.62 200 ILE A C 1
ATOM 1533 O O . ILE A 1 200 ? 2.961 -0.227 30.283 1.00 87.62 200 ILE A O 1
ATOM 1537 N N . VAL A 1 201 ? 4.151 0.299 28.449 1.00 88.94 201 VAL A N 1
ATOM 1538 C CA . VAL A 1 201 ? 5.225 -0.671 28.706 1.00 88.94 201 VAL A CA 1
ATOM 1539 C C . VAL A 1 201 ? 5.980 -0.345 30.003 1.00 88.94 201 VAL A C 1
ATOM 1541 O O . VAL A 1 201 ? 6.463 -1.262 30.663 1.00 88.94 201 VAL A O 1
ATOM 1544 N N . ILE A 1 202 ? 6.062 0.933 30.388 1.00 88.69 202 ILE A N 1
ATOM 1545 C CA . ILE A 1 202 ? 6.799 1.394 31.574 1.00 88.69 202 ILE A CA 1
ATOM 1546 C C . ILE A 1 202 ? 5.907 1.444 32.824 1.00 88.69 202 ILE A C 1
ATOM 1548 O O . ILE A 1 202 ? 6.303 0.938 33.871 1.00 88.69 202 ILE A O 1
ATOM 1552 N N . LEU A 1 203 ? 4.737 2.085 32.731 1.00 86.94 203 LEU A N 1
ATOM 1553 C CA . LEU A 1 203 ? 3.872 2.411 33.876 1.00 86.94 203 LEU A CA 1
ATOM 1554 C C . LEU A 1 203 ? 2.686 1.449 34.048 1.00 86.94 203 LEU A C 1
ATOM 1556 O O . LEU A 1 203 ? 2.136 1.349 35.139 1.00 86.94 203 LEU A O 1
ATOM 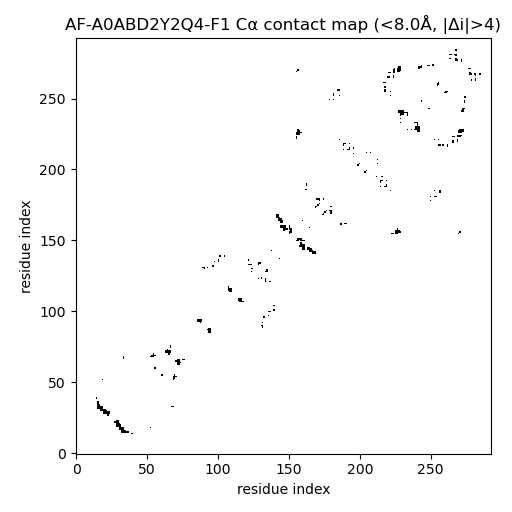1560 N N . GLY A 1 204 ? 2.298 0.725 32.996 1.00 86.31 204 GLY A N 1
ATOM 1561 C CA . GLY A 1 204 ? 1.069 -0.069 32.965 1.00 86.31 204 GLY A CA 1
ATOM 1562 C C . GLY A 1 204 ? -0.163 0.733 32.524 1.00 86.31 204 GLY A C 1
ATOM 1563 O O . GLY A 1 204 ? -0.157 1.960 32.460 1.00 86.31 204 GLY A O 1
ATOM 1564 N N . LEU A 1 205 ? -1.238 0.020 32.173 1.00 85.06 205 LEU A N 1
ATOM 1565 C CA . LEU A 1 205 ? -2.483 0.612 31.651 1.00 85.06 205 LEU A CA 1
ATOM 1566 C C . LEU A 1 205 ? -3.278 1.399 32.707 1.00 85.06 205 LEU A C 1
ATOM 1568 O O . LEU A 1 205 ? -4.026 2.308 32.352 1.00 85.06 205 LEU A O 1
ATOM 1572 N N . ASP A 1 206 ? -3.127 1.056 33.987 1.00 84.69 206 ASP A N 1
ATOM 1573 C CA . ASP A 1 206 ? -3.952 1.596 35.074 1.00 84.69 206 ASP A CA 1
ATOM 1574 C C . ASP A 1 206 ? -3.569 3.027 35.481 1.00 84.69 206 ASP A C 1
ATOM 1576 O O . ASP A 1 206 ? -4.386 3.739 36.061 1.00 84.69 206 ASP A O 1
ATOM 1580 N N . GLU A 1 207 ? -2.373 3.486 35.116 1.00 85.19 207 GLU A N 1
ATOM 1581 C CA . GLU A 1 207 ? -1.887 4.844 35.408 1.00 85.19 207 GLU A CA 1
ATOM 1582 C C . GLU A 1 207 ? -2.356 5.886 34.377 1.00 85.19 207 GLU A C 1
ATOM 1584 O O . GLU A 1 207 ? -2.140 7.087 34.534 1.00 85.19 207 GLU A O 1
ATOM 1589 N N . LEU A 1 208 ? -3.007 5.442 33.299 1.00 87.19 208 LEU A N 1
ATOM 1590 C CA . LEU A 1 208 ? -3.490 6.328 32.246 1.00 87.19 208 LEU A CA 1
ATOM 1591 C C . LEU A 1 208 ? -4.811 7.000 32.618 1.00 87.19 208 LEU A C 1
ATOM 1593 O O . LEU A 1 208 ? -5.685 6.390 33.247 1.00 87.19 208 LEU A O 1
ATOM 1597 N N . SER A 1 209 ? -4.975 8.232 32.128 1.00 89.56 209 SER A N 1
ATOM 1598 C CA . SER A 1 209 ? -6.233 8.977 32.196 1.00 89.56 209 SER A CA 1
ATOM 1599 C C . SER A 1 209 ? -7.366 8.229 31.477 1.00 89.56 209 SER A C 1
ATOM 1601 O O . SER A 1 209 ? -7.124 7.452 30.549 1.00 89.56 209 SER A O 1
ATOM 1603 N N . GLU A 1 210 ? -8.623 8.458 31.872 1.00 86.50 210 GLU A N 1
ATOM 1604 C CA . GLU A 1 210 ? -9.773 7.829 31.197 1.00 86.50 210 GLU A CA 1
ATOM 1605 C C . GLU A 1 210 ? -9.855 8.202 29.704 1.00 86.50 210 GLU A C 1
ATOM 1607 O O . GLU A 1 210 ? -10.241 7.377 28.875 1.00 86.50 210 GLU A O 1
ATOM 1612 N N . GLU A 1 211 ? -9.421 9.413 29.343 1.00 88.06 211 GLU A N 1
ATOM 1613 C CA . GLU A 1 211 ? -9.368 9.891 27.958 1.00 88.06 211 GLU A CA 1
ATOM 1614 C C . GLU A 1 211 ? -8.321 9.135 27.123 1.00 88.06 211 GLU A C 1
ATOM 1616 O O . GLU A 1 211 ? -8.608 8.685 26.007 1.00 88.06 211 GLU A O 1
ATOM 1621 N N . ASP A 1 212 ? -7.124 8.916 27.677 1.00 89.56 212 ASP A N 1
ATOM 1622 C CA . ASP A 1 212 ? -6.079 8.133 27.013 1.00 89.56 212 ASP A CA 1
ATOM 1623 C C . ASP A 1 212 ? -6.512 6.665 26.861 1.00 89.56 212 ASP A C 1
ATOM 1625 O O . ASP A 1 212 ? -6.309 6.067 25.801 1.00 89.56 212 ASP A O 1
ATOM 1629 N N . ARG A 1 213 ? -7.186 6.088 27.870 1.00 88.12 213 ARG A N 1
ATOM 1630 C CA . ARG A 1 213 ? -7.746 4.725 27.784 1.00 88.12 213 ARG A CA 1
ATOM 1631 C C . ARG A 1 213 ? -8.777 4.601 26.663 1.00 88.12 213 ARG A C 1
ATOM 1633 O O . ARG A 1 213 ? -8.722 3.637 25.899 1.00 88.12 213 ARG A O 1
ATOM 1640 N N . SER A 1 214 ? -9.681 5.574 26.535 1.00 88.75 214 SER A N 1
ATOM 1641 C CA . SER A 1 214 ? -10.657 5.619 25.437 1.00 88.75 214 SER A CA 1
ATOM 1642 C C . SER A 1 214 ? -9.964 5.721 24.073 1.00 88.75 214 SER A C 1
ATOM 1644 O O . SER A 1 214 ? -10.285 4.978 23.142 1.00 88.75 214 SER A O 1
ATOM 1646 N N . THR A 1 215 ? -8.928 6.557 23.974 1.00 90.25 215 THR A N 1
ATOM 1647 C CA . THR A 1 215 ? -8.121 6.703 22.753 1.00 90.25 215 THR A CA 1
ATOM 1648 C C . THR A 1 215 ? -7.452 5.388 22.352 1.00 90.25 215 THR A C 1
ATOM 1650 O O . THR A 1 215 ? -7.503 5.007 21.183 1.00 90.25 215 THR A O 1
ATOM 1653 N N . ILE A 1 216 ? -6.879 4.653 23.310 1.00 91.31 216 ILE A N 1
ATOM 1654 C CA . ILE A 1 216 ? -6.265 3.339 23.067 1.00 91.31 216 ILE A CA 1
ATOM 1655 C C . ILE A 1 216 ? -7.307 2.319 22.607 1.00 91.31 216 ILE A C 1
ATOM 1657 O O . ILE A 1 216 ? -7.061 1.596 21.641 1.00 91.31 216 ILE A O 1
ATOM 1661 N N . ALA A 1 217 ? -8.465 2.263 23.269 1.00 90.06 217 ALA A N 1
ATOM 1662 C CA . ALA A 1 217 ? -9.537 1.344 22.898 1.00 90.06 217 ALA A CA 1
ATOM 1663 C C . ALA A 1 217 ? -10.009 1.594 21.455 1.00 90.06 217 ALA A C 1
ATOM 1665 O O . ALA A 1 217 ? -10.134 0.656 20.667 1.00 90.06 217 ALA A O 1
ATOM 1666 N N . ARG A 1 218 ? -10.196 2.862 21.069 1.00 91.12 218 ARG A N 1
ATOM 1667 C CA . ARG A 1 218 ? -10.547 3.238 19.691 1.00 91.12 218 ARG A CA 1
ATOM 1668 C C . ARG A 1 218 ? -9.435 2.914 18.702 1.00 91.12 218 ARG A C 1
ATOM 1670 O O . ARG A 1 218 ? -9.710 2.337 17.654 1.00 91.12 218 ARG A O 1
ATOM 1677 N N . ALA A 1 219 ? -8.185 3.228 19.034 1.00 92.50 219 ALA A N 1
ATOM 1678 C CA . ALA A 1 219 ? -7.044 2.953 18.167 1.00 92.50 219 ALA A CA 1
ATOM 1679 C C . ALA A 1 219 ? -6.875 1.454 17.886 1.00 92.50 219 ALA A C 1
ATOM 1681 O O . ALA A 1 219 ? -6.670 1.075 16.736 1.00 92.50 219 ALA A O 1
ATOM 1682 N N . ARG A 1 220 ? -7.039 0.593 18.899 1.00 90.81 220 ARG A N 1
ATOM 1683 C CA . ARG A 1 220 ? -7.010 -0.867 18.722 1.00 90.81 220 ARG A CA 1
ATOM 1684 C C . ARG A 1 220 ? -8.115 -1.355 17.797 1.00 90.81 220 ARG A C 1
ATOM 1686 O O . ARG A 1 220 ? -7.855 -2.191 16.936 1.00 90.81 220 ARG A O 1
ATOM 1693 N N . LYS A 1 221 ? -9.334 -0.830 17.943 1.00 91.75 221 LYS A N 1
ATOM 1694 C CA . LYS A 1 221 ? -10.454 -1.167 17.052 1.00 91.75 221 LYS A CA 1
ATOM 1695 C C . LYS A 1 221 ? -10.182 -0.738 15.614 1.00 91.75 221 LYS A C 1
ATOM 1697 O O . LYS A 1 221 ? -10.391 -1.537 14.712 1.00 91.75 221 LYS A O 1
ATOM 1702 N N . ILE A 1 222 ? -9.653 0.471 15.413 1.00 92.69 222 ILE A N 1
ATOM 1703 C CA . ILE A 1 222 ? -9.215 0.968 14.100 1.00 92.69 222 ILE A CA 1
ATOM 1704 C C . ILE A 1 222 ? -8.141 0.043 13.507 1.00 92.69 222 ILE A C 1
ATOM 1706 O O . ILE A 1 222 ? -8.254 -0.340 12.349 1.00 92.69 222 ILE A O 1
ATOM 1710 N N . GLU A 1 223 ? -7.132 -0.361 14.289 1.00 90.88 223 GLU A N 1
ATOM 1711 C CA . GLU A 1 223 ? -6.057 -1.259 13.834 1.00 90.88 223 GLU A CA 1
ATOM 1712 C C . GLU A 1 223 ? -6.610 -2.607 13.339 1.00 90.88 223 GLU A C 1
ATOM 1714 O O . GLU A 1 223 ? -6.190 -3.106 12.298 1.00 90.88 223 GLU A O 1
ATOM 1719 N N . HIS A 1 224 ? -7.595 -3.172 14.046 1.00 91.00 224 HIS A N 1
ATOM 1720 C CA . HIS A 1 224 ? -8.267 -4.400 13.617 1.00 91.00 224 HIS A CA 1
ATOM 1721 C C . HIS A 1 224 ? -9.174 -4.167 12.408 1.00 91.00 224 HIS A C 1
ATOM 1723 O O . HIS A 1 224 ? -9.173 -4.990 11.498 1.00 91.00 224 HIS A O 1
ATOM 1729 N N . PHE A 1 225 ? -9.898 -3.049 12.356 1.00 93.25 225 PHE A N 1
ATOM 1730 C CA . PHE A 1 225 ? -10.804 -2.726 11.252 1.00 93.25 225 PHE A CA 1
ATOM 1731 C C . PHE A 1 225 ? -10.073 -2.447 9.931 1.00 93.25 225 PHE A C 1
ATOM 1733 O O . PHE A 1 225 ? -10.624 -2.664 8.860 1.00 93.25 225 PHE A O 1
ATOM 1740 N N . LEU A 1 226 ? -8.802 -2.037 9.987 1.00 91.94 226 LEU A N 1
ATOM 1741 C CA . LEU A 1 226 ? -7.939 -1.957 8.803 1.00 91.94 226 LEU A CA 1
ATOM 1742 C C . LEU A 1 226 ? -7.621 -3.337 8.193 1.00 91.94 226 LEU A C 1
ATOM 1744 O O . LEU A 1 226 ? -7.094 -3.400 7.081 1.00 91.94 226 LEU A O 1
ATOM 1748 N N . SER A 1 227 ? -7.923 -4.440 8.891 1.00 91.44 227 SER A N 1
ATOM 1749 C CA . SER A 1 227 ? -7.816 -5.784 8.323 1.00 91.44 227 SER A CA 1
ATOM 1750 C C . SER A 1 227 ? -9.028 -6.130 7.460 1.00 91.44 227 SER A C 1
ATOM 1752 O O . SER A 1 227 ? -10.171 -5.951 7.870 1.00 91.44 227 SER A O 1
ATOM 1754 N N . GLN A 1 228 ? -8.777 -6.700 6.283 1.00 91.25 228 GLN A N 1
ATOM 1755 C CA . GLN A 1 228 ? -9.811 -7.025 5.307 1.00 91.25 228 GLN A CA 1
ATOM 1756 C C . GLN A 1 228 ? -9.530 -8.386 4.654 1.00 91.25 228 GLN A C 1
ATOM 1758 O O . GLN A 1 228 ? -8.404 -8.641 4.215 1.00 91.25 228 GLN A O 1
ATOM 1763 N N . PRO A 1 229 ? -10.536 -9.274 4.538 1.00 89.88 229 PRO A N 1
ATOM 1764 C CA . PRO A 1 229 ? -10.375 -10.535 3.828 1.00 89.88 229 PRO A CA 1
ATOM 1765 C C . PRO A 1 229 ? -10.259 -10.298 2.316 1.00 89.88 229 PRO A C 1
ATOM 1767 O O . PRO A 1 229 ? -11.116 -9.668 1.690 1.00 89.88 229 PRO A O 1
ATOM 1770 N N . PHE A 1 230 ? -9.199 -10.834 1.712 1.00 90.88 230 PHE A N 1
ATOM 1771 C CA . PHE A 1 230 ? -8.956 -10.731 0.274 1.00 90.88 230 PHE A CA 1
ATOM 1772 C C . PHE A 1 230 ? -9.566 -11.896 -0.500 1.00 90.88 230 PHE A C 1
ATOM 1774 O O . PHE A 1 230 ? -9.410 -13.047 -0.104 1.00 90.88 230 PHE A O 1
ATOM 1781 N N . PHE A 1 231 ? -10.131 -11.610 -1.678 1.00 90.00 231 PHE A N 1
ATOM 1782 C CA . PHE A 1 231 ? -10.642 -12.631 -2.608 1.00 90.00 231 PHE A CA 1
ATOM 1783 C C . PHE A 1 231 ? -9.584 -13.682 -2.978 1.00 90.00 231 PHE A C 1
ATOM 1785 O O . PHE A 1 231 ? -9.862 -14.872 -3.058 1.00 90.00 231 PHE A O 1
ATOM 1792 N N . VAL A 1 232 ? -8.329 -13.260 -3.152 1.00 89.06 232 VAL A N 1
ATOM 1793 C CA . VAL A 1 232 ? -7.212 -14.173 -3.458 1.00 89.06 232 VAL A CA 1
ATOM 1794 C C . VAL A 1 232 ? -6.772 -15.013 -2.258 1.00 89.06 232 VAL A C 1
ATOM 1796 O O . VAL A 1 232 ? -6.106 -16.031 -2.429 1.00 89.06 232 VAL A O 1
ATOM 1799 N N . ALA A 1 233 ? -7.124 -14.586 -1.044 1.00 85.62 233 ALA A N 1
ATOM 1800 C CA . ALA A 1 233 ? -6.740 -15.243 0.194 1.00 85.62 233 ALA A CA 1
ATOM 1801 C C . ALA A 1 233 ? -7.834 -16.169 0.743 1.00 85.62 233 ALA A C 1
ATOM 1803 O O . ALA A 1 233 ? -7.580 -16.834 1.741 1.00 85.62 233 ALA A O 1
ATOM 1804 N N . GLU A 1 234 ? -9.004 -16.271 0.101 1.00 86.75 234 GLU A N 1
ATOM 1805 C CA . GLU A 1 234 ? -10.125 -17.115 0.553 1.00 86.75 234 GLU A CA 1
ATOM 1806 C C . GLU A 1 234 ? -9.702 -18.570 0.796 1.00 86.75 234 GLU A C 1
ATOM 1808 O O . GLU A 1 234 ? -10.086 -19.184 1.790 1.00 86.75 234 GLU A O 1
ATOM 1813 N N . VAL A 1 235 ? -8.827 -19.092 -0.070 1.00 83.31 235 VAL A N 1
ATOM 1814 C CA . VAL A 1 235 ? -8.286 -20.458 0.015 1.00 83.31 235 VAL A CA 1
ATOM 1815 C C . VAL A 1 235 ? -7.462 -20.681 1.291 1.00 83.31 235 VAL A C 1
ATOM 1817 O O . VAL A 1 235 ? -7.420 -21.795 1.805 1.00 83.31 235 VAL A O 1
ATOM 1820 N N . PHE A 1 236 ? -6.814 -19.635 1.811 1.00 78.75 236 PHE A N 1
ATOM 1821 C CA . PHE A 1 236 ? -5.952 -19.705 2.996 1.00 78.75 236 PHE A CA 1
ATOM 1822 C C . PHE A 1 236 ? -6.666 -19.255 4.274 1.00 78.75 236 PHE A C 1
ATOM 1824 O O . PHE A 1 236 ? -6.449 -19.833 5.335 1.00 78.75 236 PHE A O 1
ATOM 1831 N N . ALA A 1 237 ? -7.493 -18.215 4.179 1.00 75.62 237 ALA A N 1
ATOM 1832 C CA . ALA A 1 237 ? -8.161 -17.589 5.313 1.00 75.62 237 ALA A CA 1
ATOM 1833 C C . ALA A 1 237 ? -9.454 -18.313 5.715 1.00 75.62 237 ALA A C 1
ATOM 1835 O O . ALA A 1 237 ? -9.893 -18.182 6.856 1.00 75.62 237 ALA A O 1
ATOM 1836 N N . GLY A 1 238 ? -10.085 -19.052 4.792 1.00 77.62 238 GLY A N 1
ATOM 1837 C CA . GLY A 1 238 ? -11.379 -19.705 5.022 1.00 77.62 238 GLY A CA 1
ATOM 1838 C C . GLY A 1 238 ? -12.561 -18.735 5.155 1.00 77.62 238 GLY A C 1
ATOM 1839 O O . GLY A 1 238 ? -13.684 -19.171 5.400 1.00 77.62 238 GLY A O 1
ATOM 1840 N N . SER A 1 239 ? -12.328 -17.429 4.996 1.00 80.88 239 SER A N 1
ATOM 1841 C CA . SER A 1 239 ? -13.336 -16.372 4.953 1.00 80.88 239 SER A CA 1
ATOM 1842 C C . SER A 1 239 ? -13.494 -15.840 3.530 1.00 80.88 239 SER A C 1
ATOM 1844 O O . SER A 1 239 ? -12.528 -15.796 2.772 1.00 80.88 239 SER A O 1
ATOM 1846 N N . LEU A 1 240 ? -14.718 -15.436 3.175 1.00 86.25 240 LEU A N 1
ATOM 1847 C CA . LEU A 1 240 ? -15.019 -14.836 1.874 1.00 86.25 240 LEU A CA 1
ATOM 1848 C C . LEU A 1 240 ? -14.386 -13.446 1.766 1.00 86.25 240 LEU A C 1
ATOM 1850 O O . LEU A 1 240 ? -14.469 -12.643 2.701 1.00 86.25 240 LEU A O 1
ATOM 1854 N N . GLY A 1 241 ? -13.782 -13.175 0.614 1.00 88.56 241 GLY A N 1
ATOM 1855 C CA . GLY A 1 241 ? -13.206 -11.894 0.264 1.00 88.56 241 GLY A CA 1
ATOM 1856 C C . GLY A 1 241 ? -14.282 -10.832 0.120 1.00 88.56 241 GLY A C 1
ATOM 1857 O O . GLY A 1 241 ? -15.424 -11.117 -0.255 1.00 88.56 241 GLY A O 1
ATOM 1858 N N . LYS A 1 242 ? -13.925 -9.592 0.454 1.00 88.50 242 LYS A N 1
ATOM 1859 C CA . LYS A 1 242 ? -14.872 -8.474 0.442 1.00 88.50 242 LYS A CA 1
ATOM 1860 C C . LYS A 1 242 ? -14.297 -7.282 -0.278 1.00 88.50 242 LYS A C 1
ATOM 1862 O O . LYS A 1 242 ? -13.095 -7.038 -0.240 1.00 88.50 242 LYS A O 1
ATOM 1867 N N . TYR A 1 243 ? -15.185 -6.543 -0.923 1.00 91.12 243 TYR A N 1
ATOM 1868 C CA . TYR A 1 243 ? -14.898 -5.248 -1.510 1.00 91.12 243 TYR A CA 1
ATOM 1869 C C . TYR A 1 243 ? -15.690 -4.199 -0.735 1.00 91.12 243 TYR A C 1
ATOM 1871 O O . TYR A 1 243 ? -16.899 -4.355 -0.583 1.00 91.12 243 TYR A O 1
ATOM 1879 N N . VAL A 1 244 ? -15.007 -3.159 -0.262 1.00 92.12 244 VAL A N 1
ATOM 1880 C CA . VAL A 1 244 ? -15.600 -2.071 0.524 1.00 92.12 244 VAL A CA 1
ATOM 1881 C C . VAL A 1 244 ? -15.582 -0.805 -0.326 1.00 92.12 244 VAL A C 1
ATOM 1883 O O . VAL A 1 244 ? -14.563 -0.475 -0.939 1.00 92.12 244 VAL A O 1
ATOM 1886 N N . GLY A 1 245 ? -16.720 -0.115 -0.410 1.00 93.25 245 GLY A N 1
ATOM 1887 C CA . GLY A 1 245 ? -16.835 1.124 -1.175 1.00 93.25 245 GLY A CA 1
ATOM 1888 C C . GLY A 1 245 ? -16.225 2.318 -0.439 1.00 93.25 245 GLY A C 1
ATOM 1889 O O . GLY A 1 245 ? -16.370 2.444 0.770 1.00 93.25 245 GLY A O 1
ATOM 1890 N N . LEU A 1 246 ? -15.623 3.261 -1.173 1.00 92.38 246 LEU A N 1
ATOM 1891 C CA . LEU A 1 246 ? -14.964 4.438 -0.581 1.00 92.38 246 LEU A CA 1
ATOM 1892 C C . LEU A 1 246 ? -15.886 5.263 0.336 1.00 92.38 246 LEU A C 1
ATOM 1894 O O . LEU A 1 246 ? -15.480 5.668 1.423 1.00 92.38 246 LEU A O 1
ATOM 1898 N N . ALA A 1 247 ? -17.120 5.525 -0.105 1.00 91.44 247 ALA A N 1
ATOM 1899 C CA . ALA A 1 247 ? -18.083 6.306 0.673 1.00 91.44 247 ALA A CA 1
ATOM 1900 C C . ALA A 1 247 ? -18.481 5.596 1.977 1.00 91.44 247 ALA A C 1
ATOM 1902 O O . ALA A 1 247 ? -18.673 6.248 3.002 1.00 91.44 247 ALA A O 1
ATOM 1903 N N . GLU A 1 248 ? -18.565 4.264 1.942 1.00 91.38 248 GLU A N 1
ATOM 1904 C CA . GLU A 1 248 ? -18.813 3.454 3.132 1.00 91.38 248 GLU A CA 1
ATOM 1905 C C . GLU A 1 248 ? -17.617 3.555 4.073 1.00 91.38 248 GLU A C 1
ATOM 1907 O O . GLU A 1 248 ? -17.800 3.974 5.208 1.00 91.38 248 GLU A O 1
ATOM 1912 N N . THR A 1 249 ? -16.395 3.341 3.579 1.00 93.12 249 THR A N 1
ATOM 1913 C CA . THR A 1 249 ? -15.167 3.443 4.380 1.00 93.12 249 THR A CA 1
ATOM 1914 C C . THR A 1 249 ? -15.064 4.775 5.132 1.00 93.12 249 THR A C 1
ATOM 1916 O O . THR A 1 249 ? -14.783 4.788 6.328 1.00 93.12 249 THR A O 1
ATOM 1919 N N . ILE A 1 250 ? -15.327 5.909 4.469 1.00 93.19 250 ILE A N 1
ATOM 1920 C CA . ILE A 1 250 ? -15.260 7.238 5.107 1.00 93.19 250 ILE A CA 1
ATOM 1921 C C . ILE A 1 250 ? -16.290 7.352 6.236 1.00 93.19 250 ILE A C 1
ATOM 1923 O O . ILE A 1 250 ? -15.934 7.716 7.359 1.00 93.19 250 ILE A O 1
ATOM 1927 N N . ARG A 1 251 ? -17.549 6.996 5.958 1.00 92.19 251 ARG A N 1
ATOM 1928 C CA . ARG A 1 251 ? -18.631 7.014 6.951 1.00 92.19 251 ARG A CA 1
ATOM 1929 C C . ARG A 1 251 ? -18.304 6.111 8.139 1.00 92.19 251 ARG A C 1
ATOM 1931 O O . ARG A 1 251 ? -18.519 6.486 9.286 1.00 92.19 251 ARG A O 1
ATOM 1938 N N . GLU A 1 252 ? -17.768 4.927 7.876 1.00 91.75 252 GLU A N 1
ATOM 1939 C CA . GLU A 1 252 ? -17.424 3.948 8.902 1.00 91.75 252 GLU A CA 1
ATOM 1940 C C . GLU A 1 252 ? -16.308 4.462 9.821 1.00 91.75 252 GLU A C 1
ATOM 1942 O O . GLU A 1 252 ? -16.452 4.427 11.043 1.00 91.75 252 GLU A O 1
ATOM 1947 N N . PHE A 1 253 ? -15.244 5.054 9.268 1.00 92.75 253 PHE A N 1
ATOM 1948 C CA . PHE A 1 253 ? -14.195 5.682 10.079 1.00 92.75 253 PHE A CA 1
ATOM 1949 C C . PHE A 1 253 ? -14.686 6.896 10.877 1.00 92.75 253 PHE A C 1
ATOM 1951 O O . PHE A 1 253 ? -14.225 7.111 11.999 1.00 92.75 253 PHE A O 1
ATOM 1958 N N . GLN A 1 254 ? -15.663 7.655 10.380 1.00 92.75 254 GLN A N 1
ATOM 1959 C CA . GLN A 1 254 ? -16.297 8.717 11.169 1.00 92.75 254 GLN A CA 1
ATOM 1960 C C . GLN A 1 254 ? -17.073 8.174 12.376 1.00 92.75 254 GLN A C 1
ATOM 1962 O O . GLN A 1 254 ? -17.059 8.807 13.432 1.00 92.75 254 GLN A O 1
ATOM 1967 N N . LEU A 1 255 ? -17.696 6.997 12.258 1.00 90.69 255 LEU A N 1
ATOM 1968 C CA . LEU A 1 255 ? -18.385 6.327 13.368 1.00 90.69 255 LEU A CA 1
ATOM 1969 C C . LEU A 1 255 ? -17.406 5.865 14.461 1.00 90.69 255 LEU A C 1
ATOM 1971 O O . LEU A 1 255 ? -17.697 5.984 15.652 1.00 90.69 255 LEU A O 1
ATOM 1975 N N . PHE A 1 256 ? -16.198 5.428 14.086 1.00 88.25 256 PHE A N 1
ATOM 1976 C CA . PHE A 1 256 ? -15.126 5.185 15.063 1.00 88.25 256 PHE A CA 1
ATOM 1977 C C . PHE A 1 256 ? -14.687 6.469 15.773 1.00 88.25 256 PHE A C 1
ATOM 1979 O O . PHE A 1 256 ? -14.469 6.472 16.984 1.00 88.25 256 PHE A O 1
ATOM 1986 N N . LEU A 1 257 ? -14.551 7.569 15.029 1.00 88.38 257 LEU A N 1
ATOM 1987 C CA . LEU A 1 257 ? -14.082 8.848 15.566 1.00 88.38 257 LEU A CA 1
ATOM 1988 C C . LEU A 1 257 ? -15.124 9.573 16.433 1.00 88.38 257 LEU A C 1
ATOM 1990 O O . LEU A 1 257 ? -14.742 10.394 17.271 1.00 88.38 257 LEU A O 1
ATOM 1994 N N . SER A 1 258 ? -16.416 9.317 16.221 1.00 88.56 258 SER A N 1
ATOM 1995 C CA . SER A 1 258 ? -17.522 9.859 17.025 1.00 88.56 258 SER A CA 1
ATOM 1996 C C . SER A 1 258 ? -17.777 9.059 18.307 1.00 88.56 258 SER A C 1
ATOM 1998 O O . SER A 1 258 ? -18.307 9.617 19.265 1.00 88.56 258 SER A O 1
ATOM 2000 N N . GLY A 1 259 ? -17.333 7.797 18.369 1.00 86.12 259 GLY A N 1
ATOM 2001 C CA . GLY A 1 259 ? -17.465 6.932 19.547 1.00 86.12 259 GLY A CA 1
ATOM 2002 C C . GLY A 1 259 ? -18.735 6.079 19.570 1.00 86.12 259 GLY A C 1
ATOM 2003 O O . GLY A 1 259 ? -18.990 5.389 20.553 1.00 86.12 259 GLY A O 1
ATOM 2004 N N . GLU A 1 260 ? -19.520 6.065 18.490 1.00 86.31 260 GLU A N 1
ATOM 2005 C CA . GLU A 1 260 ? -20.746 5.254 18.396 1.00 86.31 260 GLU A CA 1
ATOM 2006 C C . GLU A 1 260 ? -20.472 3.741 18.511 1.00 86.31 260 GLU A C 1
ATOM 2008 O O . GLU A 1 260 ? -21.330 2.970 18.936 1.00 86.31 260 GLU A O 1
ATOM 2013 N N . LEU A 1 261 ? -19.245 3.314 18.195 1.00 83.56 261 LEU A N 1
ATOM 2014 C CA . LEU A 1 261 ? -18.802 1.915 18.205 1.00 83.56 261 LEU A CA 1
ATOM 2015 C C . LEU A 1 261 ? -18.016 1.530 19.474 1.00 83.56 261 LEU A C 1
ATOM 2017 O O . LEU A 1 261 ? -17.416 0.448 19.545 1.00 83.56 261 LEU A O 1
ATOM 2021 N N . ASP A 1 262 ? -18.000 2.389 20.498 1.00 84.88 262 ASP A N 1
ATOM 2022 C CA . ASP A 1 262 ? -17.221 2.161 21.721 1.00 84.88 262 ASP A CA 1
ATOM 2023 C C . ASP A 1 262 ? -17.731 0.956 22.534 1.00 84.88 262 ASP A C 1
ATOM 2025 O O . ASP A 1 262 ? -16.926 0.264 23.158 1.00 84.88 262 ASP A O 1
ATOM 2029 N N . GLY A 1 263 ? -19.022 0.624 22.440 1.00 82.69 263 GLY A N 1
ATOM 2030 C CA . GLY A 1 263 ? -19.620 -0.522 23.139 1.00 82.69 263 GLY A CA 1
ATOM 2031 C C . GLY A 1 263 ? -19.256 -1.902 22.575 1.00 82.69 263 GLY A C 1
ATOM 2032 O O . GLY A 1 263 ? -19.406 -2.898 23.275 1.00 82.69 263 GLY A O 1
ATOM 2033 N N . LEU A 1 264 ? -18.765 -1.985 21.333 1.00 86.50 264 LEU A N 1
ATOM 2034 C CA . LEU A 1 264 ? -18.490 -3.268 20.676 1.00 86.50 264 LEU A CA 1
ATOM 2035 C C . LEU A 1 264 ? -17.117 -3.848 21.073 1.00 86.50 264 LEU A C 1
ATOM 2037 O O . LEU A 1 264 ? -16.163 -3.083 21.261 1.00 86.50 264 LEU A O 1
ATOM 2041 N N . PRO A 1 265 ? -16.969 -5.185 21.151 1.00 87.75 265 PRO A N 1
ATOM 2042 C CA . PRO A 1 265 ? -15.691 -5.825 21.454 1.00 87.75 265 PRO A CA 1
ATOM 2043 C C . PRO A 1 265 ? -14.691 -5.695 20.293 1.00 87.75 265 PRO A C 1
ATOM 2045 O O . PRO A 1 265 ? -15.066 -5.789 19.127 1.00 87.75 265 PRO A O 1
ATOM 2048 N N . GLU A 1 266 ? -13.394 -5.558 20.602 1.00 86.25 266 GLU A N 1
ATOM 2049 C CA . GLU A 1 266 ? -12.312 -5.404 19.605 1.00 86.25 266 GLU A CA 1
ATOM 2050 C C . GLU A 1 266 ? -12.295 -6.540 18.562 1.00 86.25 266 GLU A C 1
ATOM 2052 O O . GLU A 1 266 ? -12.093 -6.311 17.372 1.00 86.25 266 GLU A O 1
ATOM 2057 N N . GLN A 1 267 ? -12.592 -7.769 18.990 1.00 85.94 267 GLN A N 1
ATOM 2058 C CA . GLN A 1 267 ? -12.554 -8.964 18.144 1.00 85.94 267 GLN A CA 1
ATOM 2059 C C . GLN A 1 267 ? -13.644 -8.993 17.058 1.00 85.94 267 GLN A C 1
ATOM 2061 O O . GLN A 1 267 ? -13.518 -9.726 16.071 1.00 85.94 267 GLN A O 1
ATOM 2066 N N . ALA A 1 268 ? -14.697 -8.183 17.206 1.00 88.50 268 ALA A N 1
ATOM 2067 C CA . ALA A 1 268 ? -15.722 -8.028 16.181 1.00 88.50 268 ALA A CA 1
ATOM 2068 C C . ALA A 1 268 ? -15.196 -7.289 14.941 1.00 88.50 268 ALA A C 1
ATOM 2070 O O . ALA A 1 268 ? -15.690 -7.535 13.846 1.00 88.50 268 ALA A O 1
ATOM 2071 N N . PHE A 1 269 ? -14.164 -6.454 15.097 1.00 88.00 269 PHE A N 1
ATOM 2072 C CA . PHE A 1 269 ? -13.579 -5.646 14.022 1.00 88.00 269 PHE A CA 1
ATOM 2073 C C . PHE A 1 269 ? -12.488 -6.374 13.229 1.00 88.00 269 PHE A C 1
ATOM 2075 O O . PHE A 1 269 ? -11.931 -5.814 12.296 1.00 88.00 269 PHE A O 1
ATOM 2082 N N . TYR A 1 270 ? -12.154 -7.614 13.589 1.00 88.00 270 TYR A N 1
ATOM 2083 C CA . TYR A 1 270 ? -11.111 -8.381 12.912 1.00 88.00 270 TYR A CA 1
ATOM 2084 C C . TYR A 1 270 ? -11.645 -9.103 11.665 1.00 88.00 270 TYR A C 1
ATOM 2086 O O . TYR A 1 270 ? -12.608 -9.870 11.775 1.00 88.00 270 TYR A O 1
ATOM 2094 N N . LEU A 1 271 ? -10.974 -8.933 10.517 1.00 83.94 271 LEU A N 1
ATOM 2095 C CA . LEU A 1 271 ? -11.291 -9.538 9.212 1.00 83.94 271 LEU A CA 1
ATOM 2096 C C . LEU A 1 271 ? -12.765 -9.381 8.811 1.00 83.94 271 LEU A C 1
ATOM 2098 O O . LEU A 1 271 ? -13.459 -10.360 8.521 1.00 83.94 271 LEU A O 1
ATOM 2102 N N . VAL A 1 272 ? -13.239 -8.140 8.804 1.00 85.75 272 VAL A N 1
ATOM 2103 C CA . VAL A 1 272 ? -14.590 -7.761 8.370 1.00 85.75 272 VAL A CA 1
ATOM 2104 C C . VAL A 1 272 ? -14.509 -6.839 7.156 1.00 85.75 272 VAL A C 1
ATOM 2106 O O . VAL A 1 272 ? -13.461 -6.263 6.888 1.00 85.75 272 VAL A O 1
ATOM 2109 N N . GLY A 1 273 ? -15.587 -6.762 6.374 1.00 83.12 273 GLY A N 1
ATOM 2110 C CA . GLY A 1 273 ? -15.688 -5.782 5.290 1.00 83.12 273 GLY A CA 1
ATOM 2111 C C . GLY A 1 273 ? -16.282 -4.476 5.801 1.00 83.12 273 GLY A C 1
ATOM 2112 O O . GLY A 1 273 ? -15.618 -3.450 5.795 1.00 83.12 273 GLY A O 1
ATOM 2113 N N . ASN A 1 274 ? -17.519 -4.556 6.292 1.00 85.88 274 ASN A N 1
ATOM 2114 C CA . ASN A 1 274 ? -18.328 -3.390 6.643 1.00 85.88 274 ASN A CA 1
ATOM 2115 C C . ASN A 1 274 ? -18.751 -3.418 8.125 1.00 85.88 274 ASN A C 1
ATOM 2117 O O . ASN A 1 274 ? -18.704 -4.455 8.803 1.00 85.88 274 ASN A O 1
ATOM 2121 N N . ILE A 1 275 ? -19.240 -2.284 8.631 1.00 84.19 275 ILE A N 1
ATOM 2122 C CA . ILE A 1 275 ? -19.756 -2.164 10.007 1.00 84.19 275 ILE A CA 1
ATOM 2123 C C . ILE A 1 275 ? -20.941 -3.098 10.271 1.00 84.19 275 ILE A C 1
ATOM 2125 O O . ILE A 1 275 ? -21.020 -3.682 11.351 1.00 84.19 275 ILE A O 1
ATOM 2129 N N . ASP A 1 276 ? -21.836 -3.303 9.306 1.00 83.25 276 ASP A N 1
ATOM 2130 C CA . ASP A 1 276 ? -23.007 -4.172 9.500 1.00 83.25 276 ASP A CA 1
ATOM 2131 C C . ASP A 1 276 ? -22.582 -5.596 9.898 1.00 83.25 276 ASP A C 1
ATOM 2133 O O . ASP A 1 276 ? -23.128 -6.206 10.818 1.00 83.25 276 ASP A O 1
ATOM 2137 N N . GLU A 1 277 ? -21.510 -6.096 9.291 1.00 83.00 277 GLU A N 1
ATOM 2138 C CA . GLU A 1 277 ? -20.942 -7.405 9.610 1.00 83.00 277 GLU A CA 1
ATOM 2139 C C . GLU A 1 277 ? -20.244 -7.426 10.963 1.00 83.00 277 GLU A C 1
ATOM 2141 O O . GLU A 1 277 ? -20.264 -8.438 11.663 1.00 83.00 277 GLU A O 1
ATOM 2146 N N . THR A 1 278 ? -19.648 -6.298 11.338 1.00 82.56 278 THR A N 1
ATOM 2147 C CA . THR A 1 278 ? -19.031 -6.119 12.648 1.00 82.56 278 THR A CA 1
ATOM 2148 C C . THR A 1 278 ? -20.094 -6.240 13.735 1.00 82.56 278 THR A C 1
ATOM 2150 O O . THR A 1 278 ? -19.900 -6.971 14.704 1.00 82.56 278 THR A O 1
ATOM 2153 N N . THR A 1 279 ? -21.247 -5.587 13.566 1.00 84.31 279 THR A N 1
ATOM 2154 C CA . THR A 1 279 ? -22.349 -5.673 14.537 1.00 84.31 279 THR A CA 1
ATOM 2155 C C . THR A 1 279 ? -22.922 -7.089 14.619 1.00 84.31 279 THR A C 1
ATOM 2157 O O . THR A 1 279 ? -23.102 -7.609 15.719 1.00 84.31 279 THR A O 1
ATOM 2160 N N . ALA A 1 280 ? -23.100 -7.772 13.483 1.00 84.56 280 ALA A N 1
ATOM 2161 C CA . ALA A 1 280 ? -23.532 -9.169 13.455 1.00 84.56 280 ALA A CA 1
ATOM 2162 C C . ALA A 1 280 ? -22.526 -10.102 14.155 1.00 84.56 280 ALA A C 1
ATOM 2164 O O . ALA A 1 280 ? -22.904 -10.986 14.925 1.00 84.56 280 ALA A O 1
ATOM 2165 N N . LYS A 1 281 ? -21.225 -9.885 13.933 1.00 84.62 281 LYS A N 1
ATOM 2166 C CA . LYS A 1 281 ? -20.155 -10.650 14.582 1.00 84.62 281 LYS A CA 1
ATOM 2167 C C . LYS A 1 281 ? -20.083 -10.370 16.082 1.00 84.62 281 LYS A C 1
ATOM 2169 O O . LYS A 1 281 ? -19.880 -11.304 16.853 1.00 84.62 281 LYS A O 1
ATOM 2174 N N . ALA A 1 282 ? -20.300 -9.125 16.502 1.00 84.88 282 ALA A N 1
ATOM 2175 C CA . ALA A 1 282 ? -20.383 -8.758 17.911 1.00 84.88 282 ALA A CA 1
ATOM 2176 C C . ALA A 1 282 ? -21.549 -9.472 18.612 1.00 84.88 282 ALA A C 1
ATOM 2178 O O . ALA A 1 282 ? -21.335 -10.078 19.659 1.00 84.88 282 ALA A O 1
ATOM 2179 N N . MET A 1 283 ? -22.738 -9.497 17.998 1.00 83.38 283 MET A N 1
ATOM 2180 C CA . MET A 1 283 ? -23.895 -10.226 18.536 1.00 83.38 283 MET A CA 1
ATOM 2181 C C . MET A 1 283 ? -23.606 -11.725 18.695 1.00 83.38 283 MET A C 1
ATOM 2183 O O . MET A 1 283 ? -23.918 -12.309 19.731 1.00 83.38 283 MET A O 1
ATOM 2187 N N . ASN A 1 284 ? -22.956 -12.348 17.707 1.00 83.94 284 ASN A N 1
ATOM 2188 C CA . ASN A 1 284 ? -22.575 -13.761 17.791 1.00 83.94 284 ASN A CA 1
ATOM 2189 C C . ASN A 1 284 ? -21.572 -14.027 18.926 1.00 83.94 284 ASN A C 1
ATOM 2191 O O . ASN A 1 284 ? -21.720 -15.001 19.661 1.00 83.94 284 ASN A O 1
ATOM 2195 N N . LEU A 1 285 ? -20.581 -13.148 19.107 1.00 82.69 285 LEU A N 1
ATOM 2196 C CA . LEU A 1 285 ? -19.603 -13.253 20.196 1.00 82.69 285 LEU A CA 1
ATOM 2197 C C . LEU A 1 285 ? -20.254 -13.080 21.577 1.00 82.69 285 LEU A C 1
ATOM 2199 O O . LEU A 1 285 ? -19.899 -13.788 22.520 1.00 82.69 285 LEU A O 1
ATOM 2203 N N . GLU A 1 286 ? -21.219 -12.170 21.710 1.00 78.31 286 GLU A N 1
ATOM 2204 C CA . GLU A 1 286 ? -21.994 -12.004 22.944 1.00 78.31 286 GLU A CA 1
ATOM 2205 C C . GLU A 1 286 ? -22.845 -13.242 23.254 1.00 78.31 286 GLU A C 1
ATOM 2207 O O . GLU A 1 286 ? -22.863 -13.705 24.397 1.00 78.31 286 GLU A O 1
ATOM 2212 N N . MET A 1 287 ? -23.494 -13.830 22.243 1.00 74.06 287 MET A N 1
ATOM 2213 C CA . MET A 1 287 ? -24.246 -15.078 22.401 1.00 74.06 287 MET A CA 1
ATOM 2214 C C . MET A 1 287 ? -23.343 -16.247 22.816 1.00 74.06 287 MET A C 1
ATOM 2216 O O . MET A 1 287 ? -23.685 -16.975 23.748 1.00 74.06 287 MET A O 1
ATOM 2220 N N . GLU A 1 288 ? -22.174 -16.415 22.191 1.00 73.75 288 GLU A N 1
ATOM 2221 C CA . GLU A 1 288 ? -21.214 -17.461 22.569 1.00 73.75 288 GLU A CA 1
ATOM 2222 C C . GLU A 1 288 ? -20.673 -17.285 23.992 1.00 73.75 288 GLU A C 1
ATOM 2224 O O . GLU A 1 288 ? -20.523 -18.265 24.725 1.00 73.75 288 GLU A O 1
ATOM 2229 N N . ASN A 1 289 ? -20.394 -16.048 24.408 1.00 73.75 289 ASN A N 1
ATOM 2230 C CA . ASN A 1 289 ? -19.930 -15.761 25.765 1.00 73.75 289 ASN A CA 1
ATOM 2231 C C . ASN A 1 289 ? -21.016 -16.014 26.817 1.00 73.75 289 ASN A C 1
ATOM 2233 O O . ASN A 1 289 ? -20.698 -16.453 27.922 1.00 73.75 289 ASN A O 1
ATOM 2237 N N . ASN A 1 290 ? -22.285 -15.787 26.476 1.00 69.31 290 ASN A N 1
ATOM 2238 C CA . ASN A 1 290 ? -23.417 -16.105 27.346 1.00 69.31 290 ASN A CA 1
ATOM 2239 C C . ASN A 1 290 ? -23.712 -17.611 27.417 1.00 69.31 290 ASN A C 1
ATOM 2241 O O . ASN A 1 290 ? -24.208 -18.070 28.435 1.00 69.31 290 ASN A O 1
ATOM 2245 N N . LEU A 1 291 ? -23.381 -18.386 26.378 1.00 60.69 291 LEU A N 1
ATOM 2246 C CA . LEU A 1 291 ? -23.487 -19.854 26.377 1.00 60.69 291 LEU A CA 1
ATOM 2247 C C . LEU A 1 291 ? -22.346 -20.551 27.141 1.00 60.69 291 LEU A C 1
ATOM 2249 O O . LEU A 1 291 ? -22.481 -21.715 27.511 1.00 60.69 291 LEU A O 1
ATOM 2253 N N . LYS A 1 292 ? -21.212 -19.867 27.344 1.00 56.59 292 LYS A N 1
ATOM 2254 C CA . LYS A 1 292 ? -20.044 -20.372 28.092 1.00 56.59 292 LYS A CA 1
ATOM 2255 C C . LYS A 1 292 ? -20.051 -19.999 29.583 1.00 56.59 292 LYS A C 1
ATOM 2257 O O . LYS A 1 292 ? -19.179 -20.480 30.307 1.00 56.59 292 LYS A O 1
ATOM 2262 N N . LYS A 1 293 ? -20.977 -19.142 30.023 1.00 47.88 293 LYS A N 1
ATOM 2263 C CA . LYS A 1 293 ? -21.224 -18.808 31.435 1.00 47.88 293 LYS A CA 1
ATOM 2264 C C . LYS A 1 293 ? -22.314 -19.699 32.014 1.00 47.88 293 LYS A C 1
ATOM 2266 O O . LYS A 1 293 ? -22.183 -20.031 33.211 1.00 47.88 293 LYS A O 1
#

InterPro domains:
  IPR000194 ATPase, F1/V1/A1 complex, alpha/beta subunit, nucleotide-binding domain [PF00006] (77-167)
  IPR020003 ATPase, alpha/beta subunit, nucleotide-binding domain, active site [PS00152] (158-167)
  IPR024034 ATPase, F1/V1 complex, beta/alpha subunit, C-terminal [G3DSA:1.10.1140.10] (170-293)
  IPR027417 P-loop containing nucleoside triphosphate hydrolase [G3DSA:3.40.50.300] (47-75)
  IPR027417 P-loop containing nucleoside triphosphate hydrolase [G3DSA:3.40.50.300] (76-169)
  IPR027417 P-loop containing nucleoside triphosphate hydrolase [SSF52540] (78-173)
  IPR036121 ATPase, F1/V1/A1 complex, alpha/beta subunit, N-terminal domain superfamily [SSF50615] (9-52)
  IPR050053 ATPase alpha/beta chains [PTHR15184] (77-286)
  IPR055190 ATP synthase A/B type, C-terminal domain [PF22919] (176-248)

Sequence (293 aa):
MFEKKTWERIVQIIGPVLDVAFLPGNNRVRDVAMSATDGLTRGMEVIETGAPLRVPVGGTTLGRIFNKLGEPVHNLGSEVSALLGRMPSVVGYQPTLNIEMGSLQERITSTKEGSITSIQAVYVPANNLTDPAPAMTFSYLDASTIPSRGLATKGIYPAIDPLDSTSTMLQPWILGQEHYETTQRVKQTLQRYKELQDIIVILGLDELSEEDRSTIARARKIEHFLSQPFFVAEVFAGSLGKYVGLAETIREFQLFLSGELDGLPEQAFYLVGNIDETTAKAMNLEMENNLKK

Nearest PDB structures (foldseek):
  6tmh-assembly1_B  TM=9.908E-01  e=6.772E-24  Toxoplasma gondii GT1
  8ap6-assembly1_F1  TM=9.775E-01  e=3.540E-22  Trypanosoma brucei brucei
  8j0t-assembly1_D  TM=9.707E-01  e=1.884E-22  Mycobacterium tuberculosis
  5ik2-assembly1_E  TM=8.690E-01  e=6.394E-24  Caldalkalibacillus thermarum TA2.A1
  6foc-assembly1_E  TM=8.598E-01  e=8.442E-23  Mycolicibacterium smegmatis MC2 155

Radius of gyration: 28.3 Å; Cα contacts (8 Å, |Δi|>4): 257; chains: 1; bounding box: 64×41×98 Å

Foldseek 3Di:
DDDDDDDDDPPPPPAFDWAFDDDPDPPDTDTDGPDDCPPDDPPDDDDDPVDPQDADDDPVCPPFDADPNNHTDDDDDDDDDDPPPADADPPRHHPCLLVVLCVVLVVQAADPVGHHDDDDDDDDPPPDCPPPNNVSNVVSDQWDWDADPVLVVVVAPPRTDLQPTDHVCLDCVNPNPLQNVLSVLLNVLLVLLVVVVVVCVPPNPVPDDPVSVLSNLLNLLVSQLNGAAQCVCCVPPVDHGDDEDPVQVSVQSVCSVVCVCVPFDSVLSHHDHHVVSSVVSRVVVVVVVVVVD

Mean predicted aligned error: 10.9 Å